Protein AF-A0A817FD95-F1 (afdb_monomer)

Solvent-accessible surface area (backbone atoms only — not comparable to full-atom values): 13881 Å² total; per-residue (Å²): 134,83,88,69,89,64,80,55,69,66,61,54,48,50,51,52,49,51,47,38,38,72,75,68,50,35,64,75,48,71,46,77,42,95,74,73,48,69,49,36,66,83,73,54,88,78,60,61,67,62,38,66,72,33,70,66,53,34,53,51,50,55,51,50,51,53,52,48,52,58,45,72,70,44,89,72,86,77,77,82,84,79,79,82,67,94,77,87,83,89,53,80,68,64,75,68,55,46,74,20,79,71,46,48,28,49,74,50,71,62,85,90,29,50,34,46,38,54,60,52,94,70,94,48,62,90,73,44,19,31,62,90,61,66,69,89,49,56,67,68,57,42,41,50,50,38,35,75,76,67,72,40,80,69,72,39,69,79,62,66,53,66,93,78,44,60,72,61,50,43,76,79,41,71,47,32,90,88,76,66,35,51,50,57,88,51,27,22,76,77,82,63,46,79,48,70,57,71,66,52,53,57,51,55,58,56,50,63,68,71,48,69,68,88,54,75,74,48,72,51,77,136

Radius of gyration: 23.09 Å; Cα contacts (8 Å, |Δi|>4): 226; chains: 1; bounding box: 49×49×64 Å

Sequence (222 aa):
MLDIKEPPMDLLLIIRTLCKLRYDGGYSKKVSLPNGCSRRFGDLMSHKENVLMDPQLYTMFYRYIGIIKNKLGGALEINESEFLNFGSCLSLEFSAIDHSCRPNAVYMFIGRTLVVKALCDIANFDDVRVTYTDITQPRRMRRNFLKDQYFFDCTCEECTEDPLNLEKLKSHSPCCPECQNLVDGNKCMSCNKEVDLPALYHKILKITERGSTYCEVICIPE

InterPro domains:
  IPR046341 SET domain superfamily [G3DSA:2.170.270.10] (76-159)
  IPR046341 SET domain superfamily [SSF82199] (75-160)
  IPR050869 Histone-lysine N-methyltransferase [PTHR12197] (5-181)

Nearest PDB structures (foldseek):
  3qww-assembly1_A  TM=8.375E-01  e=5.673E-06  Mus musculus
  4o6f-assembly1_A  TM=5.797E-01  e=2.396E-06  Homo sapiens
  6p7z-assembly1_A  TM=7.339E-01  e=3.826E-05  Homo sapiens
  6paf-assembly1_A  TM=7.229E-01  e=7.531E-05  Homo sapiens
  6p6k-assembly1_A  TM=6.957E-01  e=5.535E-05  Homo sapiens

Mean predicted aligned error: 10.88 Å

Organism: Lepeophtheirus salmonis (NCBI:txid72036)

pLDDT: mean 79.1, std 17.78, range [30.45, 97.62]

Foldseek 3Di:
DDPCVDDDLVLVQVLVVVCCVPPVVQQPDWDAEPQRDIDGPVPQDDPPVVQCPDPVSVVVVVVSVVVSCVCVVPDHDDDPPPPDDDHDDDDGHVSLAAADLPFQWEWDDDDPWIWIWGLADDDDRNRGHYHPDDSVDDLVVSQVCCCVPVVDGDPHPVNVDDPPPQVVCLVPADADPPPSAHDDPQAGPPPRDGHDVVVSVVVVVVVSVPSPPTDDIPTDDD

Secondary structure (DSSP, 8-state):
----SS--HHHHHHHHHHHHHHHS-TTT-EEE-TTS-EEEGGGSPP-HHHHHH-HHHHHHHHHHHHHHHHHHHS-----GGG--S------TTGGGSEE-SS-SEEEEEETTEEEEEESS--S-GGG-EE-SS-TTS-HHHHHHHHHHHH-----SHHHHS-TT-HHHHHHHS-B-TTT--BEETTEETTT--B--HHHHHHHHHHHHHHT------EEE--

Structure (mmCIF, N/CA/C/O backbone):
data_AF-A0A817FD95-F1
#
_entry.id   AF-A0A817FD95-F1
#
loop_
_atom_site.group_PDB
_atom_site.id
_atom_site.type_symbol
_atom_site.label_atom_id
_atom_site.label_alt_id
_atom_site.label_comp_id
_atom_site.label_asym_id
_atom_site.label_entity_id
_atom_site.label_seq_id
_atom_site.pdbx_PDB_ins_code
_atom_site.Cartn_x
_atom_site.Cartn_y
_atom_site.Cartn_z
_atom_site.occupancy
_atom_site.B_iso_or_equiv
_atom_site.auth_seq_id
_atom_site.auth_comp_id
_atom_site.auth_asym_id
_atom_site.auth_atom_id
_atom_site.pdbx_PDB_model_num
ATOM 1 N N . MET A 1 1 ? -7.368 30.879 15.984 1.00 35.38 1 MET A N 1
ATOM 2 C CA . MET A 1 1 ? -8.657 30.161 15.923 1.00 35.38 1 MET A CA 1
ATOM 3 C C . MET A 1 1 ? -8.851 29.808 14.459 1.00 35.38 1 MET A C 1
ATOM 5 O O . MET A 1 1 ? -8.994 30.725 13.667 1.00 35.38 1 MET A O 1
ATOM 9 N N . LEU A 1 2 ? -8.639 28.551 14.066 1.00 39.09 2 LEU A N 1
ATOM 10 C CA . LEU A 1 2 ? -8.826 28.154 12.667 1.00 39.09 2 LEU A CA 1
ATOM 11 C C . LEU A 1 2 ? -10.323 27.944 12.446 1.00 39.09 2 LEU A C 1
ATOM 13 O O . LEU A 1 2 ? -10.935 27.127 13.131 1.00 39.09 2 LEU A O 1
ATOM 17 N N . ASP A 1 3 ? -10.876 28.731 11.532 1.00 41.41 3 ASP A N 1
ATOM 18 C CA . ASP A 1 3 ? -12.248 28.663 11.040 1.00 41.41 3 ASP A CA 1
ATOM 19 C C . ASP A 1 3 ? -12.381 27.406 10.160 1.00 41.41 3 ASP A C 1
ATOM 21 O O . ASP A 1 3 ? -12.300 27.454 8.934 1.00 41.41 3 ASP A O 1
ATOM 25 N N . ILE A 1 4 ? -12.433 26.232 10.797 1.00 45.88 4 ILE A N 1
ATOM 26 C CA . ILE A 1 4 ? -12.614 24.950 10.109 1.00 45.88 4 ILE A CA 1
ATOM 27 C C . ILE A 1 4 ? -14.118 24.795 9.878 1.00 45.88 4 ILE A C 1
ATOM 29 O O . ILE A 1 4 ? -14.820 24.223 10.710 1.00 45.88 4 ILE A O 1
ATOM 33 N N . LYS A 1 5 ? -14.618 25.365 8.775 1.00 53.69 5 LYS A N 1
ATOM 34 C CA . LYS A 1 5 ? -16.032 25.248 8.379 1.00 53.69 5 LYS A CA 1
ATOM 35 C C . LYS A 1 5 ? -16.466 23.796 8.142 1.00 53.69 5 LYS A C 1
ATOM 37 O O . LYS A 1 5 ? -17.627 23.496 8.378 1.00 53.69 5 LYS A O 1
ATOM 42 N N . GLU A 1 6 ? -15.542 22.901 7.787 1.00 56.09 6 GLU A N 1
ATOM 43 C CA . GLU A 1 6 ? -15.798 21.466 7.614 1.00 56.09 6 GLU A CA 1
ATOM 44 C C . GLU A 1 6 ? -14.614 20.635 8.143 1.00 56.09 6 GLU A C 1
ATOM 46 O O . GLU A 1 6 ? -13.457 20.950 7.841 1.00 56.09 6 GLU A O 1
ATOM 51 N N . PRO A 1 7 ? -14.851 19.599 8.970 1.00 63.38 7 PRO A N 1
ATOM 52 C CA . PRO A 1 7 ? -13.784 18.747 9.482 1.00 63.38 7 PRO A CA 1
ATOM 53 C C . PRO A 1 7 ? -13.073 18.001 8.336 1.00 63.38 7 PRO A C 1
ATOM 55 O O . PRO A 1 7 ? -13.741 17.535 7.416 1.00 63.38 7 PRO A O 1
ATOM 58 N N . PRO A 1 8 ? -11.738 17.813 8.398 1.00 75.56 8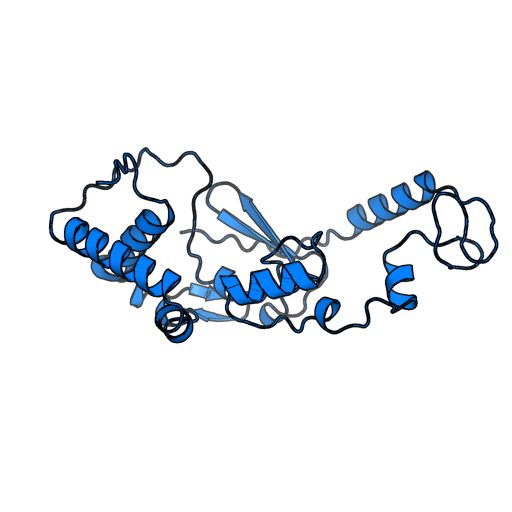 PRO A N 1
ATOM 59 C CA . PRO A 1 8 ? -11.011 17.035 7.396 1.00 75.56 8 PRO A CA 1
ATOM 60 C C . PRO A 1 8 ? -11.612 15.635 7.208 1.00 75.56 8 PRO A C 1
ATOM 62 O O . PRO A 1 8 ? -12.003 14.993 8.187 1.00 75.56 8 PRO A O 1
ATOM 65 N N . MET A 1 9 ? -11.631 15.130 5.973 1.00 75.06 9 MET A N 1
ATOM 66 C CA . MET A 1 9 ? -12.216 13.820 5.644 1.00 75.06 9 MET A CA 1
ATOM 67 C C . MET A 1 9 ? -11.630 12.674 6.480 1.00 75.06 9 MET A C 1
ATOM 69 O O . MET A 1 9 ? -12.372 11.803 6.936 1.00 75.06 9 MET A O 1
ATOM 73 N N . ASP A 1 10 ? -10.329 12.717 6.769 1.00 76.88 10 ASP A N 1
ATOM 74 C CA . ASP A 1 10 ? -9.658 11.716 7.603 1.00 76.88 10 ASP A CA 1
ATOM 75 C C . ASP A 1 10 ? -10.173 11.728 9.044 1.00 76.88 10 ASP A C 1
ATOM 77 O O . ASP A 1 10 ? -10.372 10.676 9.650 1.00 76.88 10 ASP A O 1
ATOM 81 N N . LEU A 1 11 ? -10.471 12.911 9.591 1.00 80.25 11 LEU A N 1
ATOM 82 C CA . LEU A 1 11 ? -11.049 13.038 10.926 1.00 80.25 11 LEU A CA 1
ATOM 83 C C . LEU A 1 11 ? -12.455 12.430 10.973 1.00 80.25 11 LEU A C 1
ATOM 85 O O . LEU A 1 11 ? -12.785 11.715 11.922 1.00 80.25 11 LEU A O 1
ATOM 89 N N . LEU A 1 12 ? -13.271 12.671 9.943 1.00 79.75 12 LEU A N 1
ATOM 90 C CA . LEU A 1 12 ? -14.592 12.055 9.824 1.00 79.75 12 LEU A CA 1
ATOM 91 C C . LEU A 1 12 ? -14.501 10.528 9.687 1.00 79.75 12 LEU A C 1
ATOM 93 O O . LEU A 1 12 ? -15.268 9.816 10.340 1.00 79.75 12 LEU A O 1
ATOM 97 N N . LEU A 1 13 ? -13.558 10.012 8.891 1.00 81.81 13 LEU A N 1
ATOM 98 C CA . LEU A 1 13 ? -13.317 8.572 8.763 1.00 81.81 13 LEU A CA 1
ATOM 99 C C . LEU A 1 13 ? -12.891 7.956 10.103 1.00 81.81 13 LEU A C 1
ATOM 101 O O . LEU A 1 13 ? -13.433 6.919 10.492 1.00 81.81 13 LEU A O 1
ATOM 105 N N . ILE A 1 14 ? -11.977 8.600 10.838 1.00 84.50 14 ILE A N 1
ATOM 106 C CA . ILE A 1 14 ? -11.544 8.148 12.168 1.00 84.50 14 ILE A CA 1
ATOM 107 C C . ILE A 1 14 ? -12.742 8.089 13.120 1.00 84.50 14 ILE A C 1
ATOM 109 O O . ILE A 1 14 ? -12.943 7.074 13.785 1.00 84.50 14 ILE A O 1
ATOM 113 N N . ILE A 1 15 ? -13.566 9.139 13.169 1.00 82.88 15 ILE A N 1
ATOM 114 C CA . ILE A 1 15 ? -14.746 9.187 14.040 1.00 82.88 15 ILE A CA 1
ATOM 115 C C . ILE A 1 15 ? -15.734 8.065 13.691 1.00 82.88 15 ILE A C 1
ATOM 117 O O . ILE A 1 15 ? -16.130 7.315 14.584 1.00 82.88 15 ILE A O 1
ATOM 121 N N . ARG A 1 16 ? -16.091 7.894 12.410 1.00 83.38 16 ARG A N 1
ATOM 122 C CA . ARG A 1 16 ? -16.990 6.810 11.965 1.00 83.38 16 ARG A CA 1
ATOM 123 C C . ARG A 1 16 ? -16.437 5.434 12.310 1.00 83.38 16 ARG A C 1
ATOM 125 O O . ARG A 1 16 ? -17.177 4.587 12.806 1.00 83.38 16 ARG A O 1
ATOM 132 N N . THR A 1 17 ? -15.137 5.236 12.107 1.00 85.12 17 THR A N 1
ATOM 133 C CA . THR A 1 17 ? -14.445 3.991 12.455 1.00 85.12 17 THR A CA 1
ATOM 134 C C . THR A 1 17 ? -14.549 3.725 13.955 1.00 85.12 17 THR A C 1
ATOM 136 O O . THR A 1 17 ? -14.993 2.655 14.355 1.00 85.12 17 THR A O 1
ATOM 139 N N . LEU A 1 18 ? -14.232 4.707 14.804 1.00 85.19 18 LEU A N 1
ATOM 140 C CA . LEU A 1 18 ? -14.340 4.571 16.260 1.00 85.19 18 LEU A CA 1
ATOM 141 C C . LEU A 1 18 ? -15.775 4.275 16.716 1.00 85.19 18 LEU A C 1
ATOM 143 O O . LEU A 1 18 ? -15.962 3.427 17.590 1.00 85.19 18 LEU A O 1
ATOM 147 N N . CYS A 1 19 ? -16.781 4.920 16.118 1.00 83.31 19 CYS A N 1
ATOM 148 C CA . CYS A 1 19 ? -18.186 4.626 16.397 1.00 83.31 19 CYS A CA 1
ATOM 149 C C . CYS A 1 19 ? -18.545 3.184 16.017 1.00 83.31 19 CYS A C 1
ATOM 151 O O . CYS A 1 19 ? -19.077 2.458 16.854 1.00 83.31 19 CYS A O 1
ATOM 153 N N . LYS A 1 20 ? -18.180 2.732 14.809 1.00 84.06 20 LYS A N 1
ATOM 154 C CA . LYS A 1 20 ? -18.424 1.355 14.347 1.00 84.06 20 LYS A CA 1
ATOM 155 C C . LYS A 1 20 ? -17.751 0.320 15.249 1.00 84.06 20 LYS A C 1
ATOM 157 O O . LYS A 1 20 ? -18.328 -0.712 15.584 1.00 84.06 20 LYS A O 1
ATOM 162 N N . LEU A 1 21 ? -16.524 0.600 15.673 1.00 84.62 21 LEU A N 1
ATOM 163 C CA . LEU A 1 21 ? -15.773 -0.278 16.560 1.00 84.62 21 LEU A CA 1
ATOM 164 C C . LEU A 1 21 ? -16.394 -0.355 17.959 1.00 84.62 21 LEU A C 1
ATOM 166 O O . LEU A 1 21 ? -16.489 -1.447 18.518 1.00 84.62 21 LEU A O 1
ATOM 170 N N . ARG A 1 22 ? -16.816 0.784 18.519 1.00 83.69 22 ARG A N 1
ATOM 171 C CA . ARG A 1 22 ? -17.311 0.881 19.899 1.00 83.69 22 ARG A CA 1
ATOM 172 C C . ARG A 1 22 ? -18.769 0.463 20.060 1.00 83.69 22 ARG A C 1
ATOM 174 O O . ARG A 1 22 ? -19.083 -0.189 21.051 1.00 83.69 22 ARG A O 1
ATOM 181 N N . TYR A 1 23 ? -19.641 0.872 19.145 1.00 82.25 23 TYR A N 1
ATOM 182 C CA . TYR A 1 23 ? -21.091 0.731 19.298 1.00 82.25 23 TYR A CA 1
ATOM 183 C C . TYR A 1 23 ? -21.675 -0.406 18.454 1.00 82.25 23 TYR A C 1
ATOM 185 O O . TYR A 1 23 ? -22.629 -1.041 18.892 1.00 82.25 23 TYR A O 1
ATOM 193 N N . ASP A 1 24 ? -21.042 -0.752 17.328 1.00 80.12 24 ASP A N 1
ATOM 194 C CA . ASP A 1 24 ? -21.556 -1.774 16.400 1.00 80.12 24 ASP A CA 1
ATOM 195 C C . ASP A 1 24 ? -20.766 -3.094 16.477 1.00 80.12 24 ASP A C 1
ATOM 197 O O . ASP A 1 24 ? -20.824 -3.926 15.571 1.00 80.12 24 ASP A O 1
ATOM 201 N N . GLY A 1 25 ? -19.966 -3.284 17.532 1.00 81.31 25 GLY A N 1
ATOM 202 C CA . GLY A 1 25 ? -19.168 -4.499 17.725 1.00 81.31 25 GLY A CA 1
ATOM 203 C C . GLY A 1 25 ? -18.068 -4.704 16.678 1.00 81.31 25 GLY A C 1
ATOM 204 O O . GLY A 1 25 ? -17.579 -5.825 16.520 1.00 81.31 25 GLY A O 1
ATOM 205 N N . GLY A 1 26 ? -17.646 -3.646 15.974 1.00 82.06 26 GLY A N 1
ATOM 206 C CA . GLY A 1 26 ? -16.707 -3.733 14.851 1.00 82.06 26 GLY A CA 1
ATOM 207 C C . GLY A 1 26 ? -15.369 -4.409 15.180 1.00 82.06 26 GLY A C 1
ATOM 208 O O . GLY A 1 26 ? -14.796 -5.052 14.307 1.00 82.06 26 GLY A O 1
ATOM 209 N N . TYR A 1 27 ? -14.904 -4.367 16.436 1.00 84.25 27 TYR A N 1
ATOM 210 C CA . TYR A 1 27 ? -13.706 -5.109 16.870 1.00 84.25 27 TYR A CA 1
ATOM 211 C C . TYR A 1 27 ? -13.826 -6.630 16.692 1.00 84.25 27 TYR A C 1
ATOM 213 O O . TYR A 1 27 ? -12.821 -7.310 16.478 1.00 84.25 27 TYR A O 1
ATOM 221 N N . SER A 1 28 ? -15.044 -7.165 16.785 1.00 87.31 28 SER A N 1
ATOM 222 C CA . SER A 1 28 ? -15.319 -8.598 16.637 1.00 87.31 28 SER A CA 1
ATOM 223 C C . SER A 1 28 ? -15.691 -8.984 15.204 1.00 87.31 28 SER A C 1
ATOM 225 O O . SER A 1 28 ? -15.668 -10.174 14.887 1.00 87.31 28 SER A O 1
ATOM 227 N N . LYS A 1 29 ? -16.010 -8.010 14.330 1.00 87.25 29 LYS A N 1
ATOM 228 C CA . LYS A 1 29 ? -16.354 -8.273 12.924 1.00 87.25 29 LYS A CA 1
ATOM 229 C C . LYS A 1 29 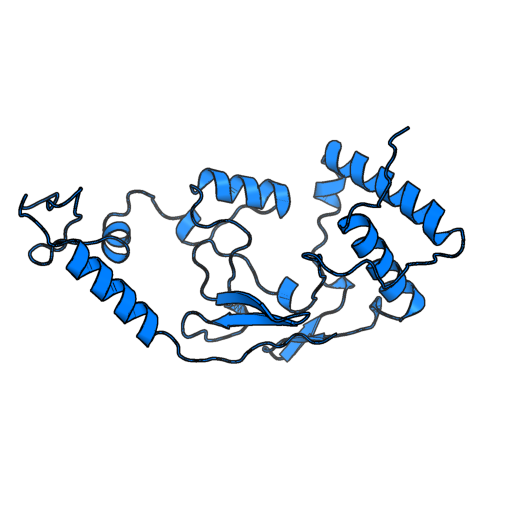? -15.130 -8.846 12.212 1.00 87.25 29 LYS A C 1
ATOM 231 O O . LYS A 1 29 ? -14.039 -8.278 12.252 1.00 87.25 29 LYS A O 1
ATOM 236 N N . LYS A 1 30 ? -15.341 -9.993 11.575 1.00 90.94 30 LYS A N 1
ATOM 237 C CA . LYS A 1 30 ? -14.336 -10.759 10.847 1.00 90.94 30 LYS A CA 1
ATOM 238 C C . LYS A 1 30 ? -14.690 -10.742 9.366 1.00 90.94 30 LYS A C 1
ATOM 240 O O . LYS A 1 30 ? -15.851 -10.961 9.029 1.00 90.94 30 LYS A O 1
ATOM 245 N N . VAL A 1 31 ? -13.702 -10.513 8.515 1.00 87.50 31 VAL A N 1
ATOM 246 C CA . VAL A 1 31 ? -13.816 -10.667 7.061 1.00 87.50 31 VAL A CA 1
ATOM 247 C C . VAL A 1 31 ? -13.040 -11.900 6.622 1.00 87.50 31 VAL A C 1
ATOM 249 O O . VAL A 1 31 ? -12.036 -12.254 7.250 1.00 87.50 31 VAL A O 1
ATOM 252 N N . SER A 1 32 ? -13.509 -12.559 5.568 1.00 89.06 32 SER A N 1
ATOM 253 C CA . SER A 1 32 ? -12.806 -13.672 4.932 1.00 89.06 32 SER A CA 1
ATOM 254 C C . SER A 1 32 ? -12.050 -13.171 3.711 1.00 89.06 32 SER A C 1
ATOM 256 O O . SER A 1 32 ? -12.571 -12.375 2.936 1.00 89.06 32 SER A O 1
ATOM 258 N N . LEU A 1 33 ? -10.824 -13.651 3.547 1.00 87.88 33 LEU A N 1
ATOM 259 C CA . LEU A 1 33 ? -9.980 -13.383 2.393 1.00 87.88 33 LEU A CA 1
ATOM 260 C C . LEU A 1 33 ? -10.099 -14.529 1.371 1.00 87.88 33 LEU A C 1
ATOM 262 O O . LEU A 1 33 ? -10.427 -15.654 1.759 1.00 87.88 33 LEU A O 1
ATOM 266 N N . PRO A 1 34 ? -9.782 -14.295 0.085 1.00 85.50 34 PRO A N 1
ATOM 267 C CA . PRO A 1 34 ? -9.857 -15.331 -0.952 1.00 85.50 34 PRO A CA 1
ATOM 268 C C . PRO A 1 34 ? -8.954 -16.553 -0.720 1.00 85.50 34 PRO A C 1
ATOM 270 O O . PRO A 1 34 ? -9.266 -17.643 -1.182 1.00 85.50 34 PRO A O 1
ATOM 273 N N . ASN A 1 35 ? -7.862 -16.411 0.039 1.00 84.00 35 ASN A N 1
ATOM 274 C CA . ASN A 1 35 ? -7.009 -17.534 0.462 1.00 84.00 35 ASN A CA 1
ATOM 275 C C . ASN A 1 35 ? -7.615 -18.378 1.609 1.00 84.00 35 ASN A C 1
ATOM 277 O O . ASN A 1 35 ? -6.942 -19.254 2.147 1.00 84.00 35 ASN A O 1
ATOM 281 N N . GLY A 1 36 ? -8.850 -18.100 2.038 1.00 88.50 36 GLY A N 1
ATOM 282 C CA . GLY A 1 36 ? -9.504 -18.776 3.163 1.00 88.50 36 GLY A CA 1
ATOM 283 C C . GLY A 1 36 ? -9.059 -18.280 4.544 1.00 88.50 36 GLY A C 1
ATOM 284 O O . GLY A 1 36 ? -9.660 -18.658 5.554 1.00 88.50 36 GLY A O 1
ATOM 285 N N . CYS A 1 37 ? -8.055 -17.399 4.613 1.00 90.38 37 CYS A N 1
ATOM 286 C CA . CYS A 1 37 ? -7.707 -16.693 5.839 1.00 90.38 37 CYS A CA 1
ATOM 287 C C . CYS A 1 37 ? -8.781 -15.662 6.184 1.00 90.38 37 CYS A C 1
ATOM 289 O O . CYS A 1 37 ? -9.732 -15.399 5.451 1.00 90.38 37 CYS A O 1
ATOM 291 N N . SER A 1 38 ? -8.634 -15.056 7.350 1.00 92.50 38 SER A N 1
ATOM 292 C CA . SER A 1 38 ? -9.631 -14.138 7.874 1.00 92.50 38 SER A CA 1
ATOM 293 C C . SER A 1 38 ? -8.979 -13.061 8.707 1.00 92.50 38 SER A C 1
ATOM 295 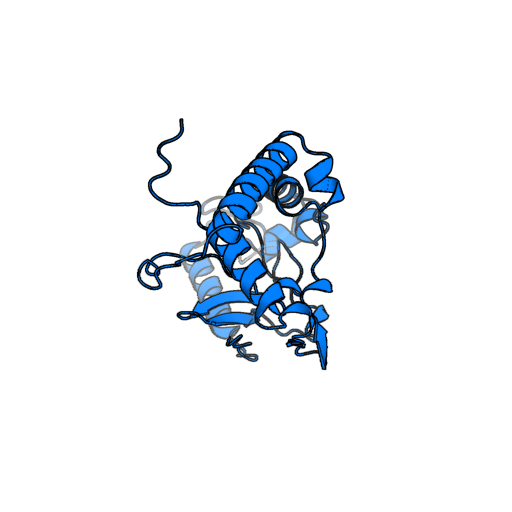O O . SER A 1 38 ? -8.010 -13.357 9.407 1.00 92.50 38 SER A O 1
ATOM 297 N N . ARG A 1 39 ? -9.538 -11.855 8.681 1.00 91.38 39 ARG A N 1
ATOM 298 C CA . ARG A 1 39 ? -8.977 -10.690 9.367 1.00 91.38 39 ARG A CA 1
ATOM 299 C C . ARG A 1 39 ? -10.035 -9.901 10.119 1.00 91.38 39 ARG A C 1
ATOM 301 O O . ARG A 1 39 ? -11.225 -9.969 9.817 1.00 91.38 39 ARG A O 1
ATOM 308 N N . ARG A 1 40 ? -9.584 -9.152 11.113 1.00 93.88 40 ARG A N 1
ATOM 309 C CA . ARG A 1 40 ? -10.348 -8.217 11.941 1.00 93.88 40 ARG A CA 1
ATOM 310 C C . ARG A 1 40 ? -9.629 -6.875 11.970 1.00 93.88 40 ARG A C 1
ATOM 312 O O . ARG A 1 40 ? -8.474 -6.766 11.570 1.00 93.88 40 ARG A O 1
ATOM 319 N N . PHE A 1 41 ? -10.289 -5.860 12.521 1.00 91.25 41 PHE A N 1
ATOM 320 C CA . PHE A 1 41 ? -9.685 -4.536 12.690 1.00 91.25 41 PHE A CA 1
ATOM 321 C C . PHE A 1 41 ? -8.356 -4.574 13.463 1.00 91.25 41 PHE A C 1
ATOM 323 O O . PHE A 1 41 ? -7.422 -3.858 13.122 1.00 91.25 41 PHE A O 1
ATOM 330 N N . GLY A 1 42 ? -8.249 -5.442 14.475 1.00 90.94 42 GLY A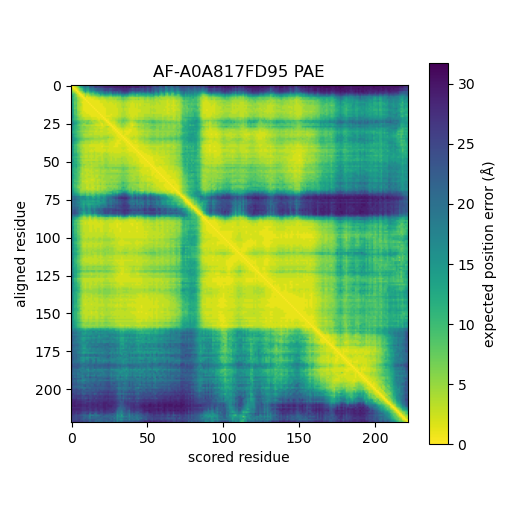 N 1
ATOM 331 C CA . GLY A 1 42 ? -7.020 -5.601 15.261 1.00 90.94 42 GLY A CA 1
ATOM 332 C C . GLY A 1 42 ? -5.831 -6.184 14.488 1.00 90.94 42 GLY A C 1
ATOM 333 O O . GLY A 1 42 ? -4.708 -6.057 14.958 1.00 90.94 42 GLY A O 1
ATOM 334 N N . ASP A 1 43 ? -6.064 -6.781 13.316 1.00 92.75 43 ASP A N 1
ATOM 335 C CA . ASP A 1 43 ? -5.014 -7.360 12.468 1.00 92.75 43 ASP A CA 1
ATOM 336 C C . ASP A 1 43 ? -4.428 -6.327 11.483 1.00 92.75 43 ASP A C 1
ATOM 338 O O . ASP A 1 43 ? -3.602 -6.671 10.633 1.00 92.75 43 ASP A O 1
ATOM 342 N N . LEU A 1 44 ? -4.887 -5.070 11.534 1.00 92.00 44 LEU A N 1
ATOM 343 C CA . LEU A 1 44 ? -4.301 -3.971 10.771 1.00 92.00 44 LEU A CA 1
ATOM 344 C C . LEU A 1 44 ? -2.917 -3.620 11.324 1.00 92.00 44 LEU A C 1
ATOM 346 O O . LEU A 1 44 ? -2.700 -3.575 12.536 1.00 92.00 44 LEU A O 1
ATOM 350 N N . MET A 1 45 ? -1.983 -3.335 10.418 1.00 93.06 45 MET A N 1
ATOM 351 C CA . MET A 1 45 ? -0.631 -2.944 10.795 1.00 93.06 45 MET A CA 1
ATOM 352 C C . MET A 1 45 ? -0.661 -1.604 11.531 1.00 93.06 45 MET A C 1
ATOM 354 O O . MET A 1 45 ? -1.193 -0.610 11.038 1.00 93.06 45 MET A O 1
ATOM 358 N N . SER A 1 46 ? -0.090 -1.583 12.732 1.00 91.31 46 SER A N 1
ATOM 359 C CA . SER A 1 46 ? 0.018 -0.370 13.530 1.00 91.31 46 SER A CA 1
ATOM 360 C C . SER A 1 46 ? 1.361 0.302 13.282 1.00 91.31 46 SER A C 1
ATOM 362 O O . SER A 1 46 ? 2.405 -0.287 13.542 1.00 91.31 46 SER A O 1
ATOM 364 N N . HIS A 1 47 ? 1.328 1.570 12.883 1.00 91.75 47 HIS A N 1
ATOM 365 C CA . HIS A 1 47 ? 2.510 2.436 12.809 1.00 91.75 47 HIS A CA 1
ATOM 366 C C . HIS A 1 47 ? 2.632 3.345 14.038 1.00 91.75 47 HIS A C 1
ATOM 368 O O . HIS A 1 47 ? 3.154 4.456 13.962 1.00 91.75 47 HIS A O 1
ATOM 374 N N . LYS A 1 48 ? 2.115 2.892 15.192 1.00 89.62 48 LYS A N 1
ATOM 375 C CA . LYS A 1 48 ? 2.097 3.669 16.441 1.00 89.62 48 LYS A CA 1
ATOM 376 C C . LYS A 1 48 ? 3.476 4.226 16.786 1.00 89.62 48 LYS A C 1
ATOM 378 O O . LYS A 1 48 ? 3.580 5.396 17.125 1.00 89.62 48 LYS A O 1
ATOM 383 N N . GLU A 1 49 ? 4.517 3.404 16.718 1.00 92.50 49 GLU A N 1
ATOM 384 C CA . GLU A 1 49 ? 5.874 3.832 17.067 1.00 92.50 49 GLU A CA 1
ATOM 385 C C . GLU A 1 49 ? 6.389 4.899 16.101 1.00 92.50 49 GLU A C 1
ATOM 387 O O . GLU A 1 49 ? 6.870 5.934 16.553 1.00 92.50 49 GLU A O 1
ATOM 392 N N . ASN A 1 50 ? 6.195 4.717 14.791 1.00 91.81 50 ASN A N 1
ATOM 393 C CA . ASN A 1 50 ? 6.574 5.712 13.787 1.00 91.81 50 ASN A CA 1
ATOM 394 C C . ASN A 1 50 ? 5.871 7.059 14.020 1.00 91.81 50 ASN A C 1
ATOM 396 O O . ASN A 1 50 ? 6.525 8.098 14.032 1.00 91.81 50 ASN A O 1
ATOM 400 N N . VAL A 1 51 ? 4.558 7.038 14.273 1.00 86.81 51 VAL A N 1
ATOM 401 C CA . VAL A 1 51 ? 3.758 8.246 14.542 1.00 86.81 51 VAL A CA 1
ATOM 402 C C . VAL A 1 51 ? 4.193 8.940 15.832 1.00 86.81 51 VAL A C 1
ATOM 404 O O . VAL A 1 51 ? 4.213 10.165 15.888 1.00 86.81 51 VAL A O 1
ATOM 407 N N . LEU A 1 52 ? 4.531 8.179 16.878 1.00 88.38 52 LEU A N 1
ATOM 408 C CA . LEU A 1 52 ? 4.980 8.748 18.151 1.00 88.38 52 LEU A CA 1
ATOM 409 C C . LEU A 1 52 ? 6.388 9.351 18.069 1.00 88.38 52 LEU A C 1
ATOM 411 O O . LEU A 1 52 ? 6.681 10.287 18.809 1.00 88.38 52 LEU A O 1
ATOM 415 N N . MET A 1 53 ? 7.243 8.817 17.195 1.00 90.31 53 MET A N 1
ATOM 416 C CA . MET A 1 53 ? 8.613 9.295 16.997 1.00 90.31 53 MET A CA 1
ATOM 417 C C . MET A 1 53 ? 8.702 10.495 16.041 1.00 90.31 53 MET A C 1
ATOM 419 O O . MET A 1 53 ? 9.687 11.228 16.094 1.00 90.31 53 MET A O 1
ATOM 423 N N . ASP A 1 54 ? 7.695 10.723 15.194 1.00 91.62 54 ASP A N 1
ATOM 424 C CA . ASP A 1 54 ? 7.612 11.894 14.316 1.00 91.62 54 ASP A CA 1
ATOM 425 C C . ASP A 1 54 ? 6.892 13.067 15.023 1.00 91.62 54 ASP A C 1
ATOM 427 O O . ASP A 1 54 ? 5.690 12.986 15.294 1.00 91.62 54 ASP A O 1
ATOM 431 N N . PRO A 1 55 ? 7.570 14.201 15.301 1.00 91.06 55 PRO A N 1
ATOM 432 C CA . PRO A 1 55 ? 6.964 15.320 16.027 1.00 91.06 55 PRO A CA 1
ATOM 433 C C . PRO A 1 55 ? 5.764 15.966 15.320 1.00 91.06 55 PRO A C 1
ATOM 435 O O . PRO A 1 55 ? 4.854 16.482 15.985 1.00 91.06 55 PRO A O 1
ATOM 438 N N . GLN A 1 56 ? 5.751 15.974 13.984 1.00 88.56 56 GLN A N 1
ATOM 439 C CA . GLN A 1 56 ? 4.677 16.580 13.198 1.00 88.56 56 GLN A CA 1
ATOM 440 C C . GLN A 1 56 ? 3.438 15.685 13.235 1.00 88.56 56 GLN A C 1
ATOM 442 O O . GLN A 1 56 ? 2.350 16.164 13.580 1.00 88.56 56 GLN A O 1
ATOM 447 N N . LEU A 1 57 ? 3.612 14.385 12.979 1.00 86.81 57 LEU A N 1
ATOM 448 C CA . LEU A 1 57 ? 2.524 13.407 13.046 1.00 86.81 57 LEU A CA 1
ATOM 449 C C . LEU A 1 57 ? 1.973 13.284 14.467 1.00 86.81 57 LEU A C 1
ATOM 451 O O . LEU A 1 57 ? 0.754 13.305 14.651 1.00 86.81 57 LEU A O 1
ATOM 455 N N . TYR A 1 58 ? 2.845 13.258 15.477 1.00 86.19 58 TYR A N 1
ATOM 456 C CA . TYR A 1 58 ? 2.454 13.294 16.884 1.00 86.19 58 TYR A CA 1
ATOM 457 C C . TYR A 1 58 ? 1.560 14.509 17.171 1.00 86.19 58 TYR A C 1
ATOM 459 O O . TYR A 1 58 ? 0.451 14.375 17.690 1.00 86.19 58 TYR A O 1
ATOM 467 N N . THR A 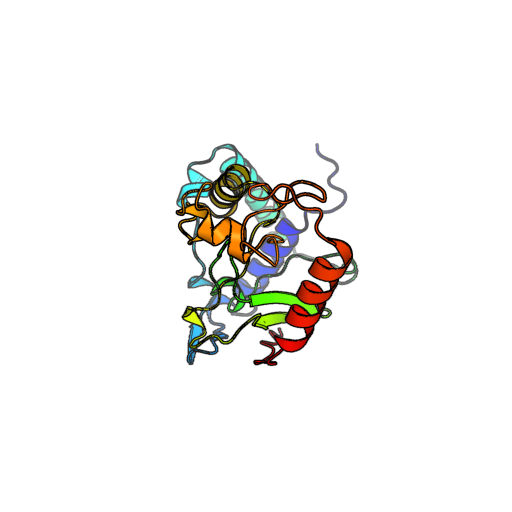1 59 ? 1.987 15.708 16.768 1.00 87.62 59 THR A N 1
ATOM 468 C CA . THR A 1 59 ? 1.210 16.937 16.987 1.00 87.62 59 THR A CA 1
ATOM 469 C C . THR A 1 59 ? -0.162 16.875 16.310 1.00 87.62 59 THR A C 1
ATOM 471 O O . THR A 1 59 ? -1.169 17.258 16.917 1.00 87.62 59 THR A O 1
ATOM 474 N N . MET A 1 60 ? -0.234 16.374 15.074 1.00 83.81 60 MET A N 1
ATOM 475 C CA . MET A 1 60 ? -1.501 16.192 14.360 1.00 83.81 60 MET A CA 1
ATOM 476 C C . MET A 1 60 ? -2.415 15.181 15.059 1.00 83.81 60 MET A C 1
ATOM 478 O O . MET A 1 60 ? -3.594 15.472 15.281 1.00 83.81 60 MET A O 1
ATOM 482 N N . PHE A 1 61 ? -1.872 14.038 15.475 1.00 83.06 61 PHE A N 1
ATOM 483 C CA . PHE A 1 61 ? -2.621 12.991 16.163 1.00 83.06 61 PHE A CA 1
ATOM 484 C C . PHE A 1 61 ? -3.283 13.515 17.444 1.00 83.06 61 PHE A C 1
ATOM 486 O O . PHE A 1 61 ? -4.487 13.341 17.642 1.00 83.06 61 PHE A O 1
ATOM 493 N N . TYR A 1 62 ? -2.545 14.236 18.292 1.00 81.25 62 TYR A N 1
ATOM 494 C CA . TYR A 1 62 ? -3.103 14.780 19.537 1.00 81.25 62 TYR A CA 1
ATOM 495 C C . TYR A 1 62 ? -4.152 15.871 19.300 1.00 81.25 62 TYR A C 1
ATOM 497 O O . TYR A 1 62 ? -5.119 15.961 20.064 1.00 81.25 62 TYR A O 1
ATOM 505 N N . ARG A 1 63 ? -4.021 16.657 18.224 1.00 84.50 63 ARG A N 1
ATOM 506 C CA . ARG A 1 63 ? -5.074 17.595 17.804 1.00 84.50 63 ARG A CA 1
ATOM 507 C C . ARG A 1 63 ? -6.359 16.854 17.444 1.00 84.50 63 ARG A C 1
ATOM 509 O O . ARG A 1 63 ? -7.423 17.228 17.937 1.00 84.50 63 ARG A O 1
ATOM 516 N N . TYR A 1 64 ? -6.266 15.786 16.652 1.00 84.19 64 TYR A N 1
ATOM 517 C CA . TYR A 1 64 ? -7.428 14.965 16.300 1.00 84.19 64 TYR A CA 1
ATOM 518 C C . TYR A 1 64 ? -8.058 14.318 17.528 1.00 84.19 64 TYR A C 1
ATOM 520 O O . TYR A 1 64 ? -9.268 14.423 17.701 1.00 84.19 64 TYR A O 1
ATOM 528 N N . ILE A 1 65 ? -7.265 13.748 18.438 1.00 80.69 65 ILE A N 1
ATOM 529 C CA . ILE A 1 65 ? -7.776 13.183 19.696 1.00 80.69 65 ILE A CA 1
ATOM 530 C C . ILE A 1 65 ? -8.531 14.230 20.523 1.00 80.69 65 ILE A C 1
ATOM 532 O O . ILE A 1 65 ? -9.580 13.913 21.083 1.00 80.69 65 ILE A O 1
ATOM 536 N N . GLY A 1 66 ? -8.039 15.470 20.594 1.00 79.50 66 GLY A N 1
ATOM 537 C CA . GLY A 1 66 ? -8.739 16.564 21.271 1.00 79.50 66 GLY A CA 1
ATOM 538 C C . GLY A 1 66 ? -10.120 16.837 20.668 1.00 79.50 66 GLY A C 1
ATOM 539 O O . GLY A 1 66 ? -11.110 16.901 21.399 1.00 79.50 66 GLY A O 1
ATOM 540 N N . ILE A 1 67 ? -10.199 16.920 19.335 1.00 80.00 67 ILE A N 1
ATOM 541 C CA . ILE A 1 67 ? -11.463 17.137 18.617 1.00 80.00 67 ILE A CA 1
ATOM 542 C C . ILE A 1 67 ? -12.405 15.943 18.804 1.00 80.00 67 ILE A C 1
ATOM 544 O O . ILE A 1 67 ? -13.568 16.133 19.147 1.00 80.00 67 ILE A O 1
ATOM 548 N N . ILE A 1 68 ? -11.904 14.716 18.645 1.00 78.62 68 ILE A N 1
ATOM 549 C CA . ILE A 1 68 ? -12.676 13.477 18.807 1.00 78.62 68 ILE A CA 1
ATOM 550 C C . ILE A 1 68 ? -13.248 13.381 20.221 1.00 78.62 68 ILE A C 1
ATOM 552 O O . ILE A 1 68 ? -14.426 13.085 20.376 1.00 78.62 68 ILE A O 1
ATOM 556 N N . LYS A 1 69 ? -12.453 13.659 21.261 1.00 76.75 69 LYS A N 1
ATOM 557 C CA . LYS A 1 69 ? -12.925 13.642 22.656 1.00 76.75 69 LYS A CA 1
ATOM 558 C C . LYS A 1 69 ? -14.030 14.664 22.902 1.00 76.75 69 LYS A C 1
ATOM 560 O O . LYS A 1 69 ? -14.990 14.352 23.596 1.00 76.75 69 LYS A O 1
ATOM 565 N N . ASN A 1 70 ? -13.908 15.861 22.329 1.00 75.56 70 ASN A N 1
ATOM 566 C CA . ASN A 1 70 ? -14.946 16.884 22.424 1.00 75.56 70 ASN A CA 1
ATOM 567 C C . ASN A 1 70 ? -16.230 16.461 21.686 1.00 75.56 70 ASN A C 1
ATOM 569 O O . ASN A 1 70 ? -17.315 16.554 22.249 1.00 75.56 70 ASN A O 1
ATOM 573 N N . LYS A 1 71 ? -16.093 15.938 20.463 1.00 70.00 71 LYS A N 1
ATOM 574 C CA . LYS A 1 71 ? -17.203 15.554 19.581 1.00 70.00 71 LYS A CA 1
ATOM 575 C C . LYS A 1 71 ? -17.891 14.238 19.952 1.00 70.00 71 LYS A C 1
ATOM 577 O O . LYS A 1 71 ? -19.070 14.100 19.691 1.00 70.00 71 LYS A O 1
ATOM 582 N N . LEU A 1 72 ? -17.188 13.271 20.541 1.00 68.00 72 LEU A N 1
ATOM 583 C CA . LEU A 1 72 ? -17.783 12.027 21.058 1.00 68.00 72 LEU A CA 1
ATOM 584 C C . LEU A 1 72 ? -18.224 12.151 22.526 1.00 68.00 72 LEU A C 1
ATOM 586 O O . LEU A 1 72 ? -18.912 11.268 23.031 1.00 68.00 72 LEU A O 1
ATOM 590 N N . GLY A 1 73 ? -17.809 13.216 23.220 1.00 61.34 73 GLY A N 1
ATOM 591 C CA . GLY A 1 73 ? -18.201 13.523 24.599 1.00 61.34 73 GLY A CA 1
ATOM 592 C C . GLY A 1 73 ? -19.520 14.297 24.727 1.00 61.34 73 GLY A C 1
ATOM 593 O O . GLY A 1 73 ? -20.098 14.318 25.809 1.00 61.34 73 GLY A O 1
ATOM 594 N N . GLY A 1 74 ? -20.014 14.895 23.640 1.00 54.09 74 GLY A N 1
ATOM 595 C CA . GLY A 1 74 ? -21.371 15.431 23.504 1.00 54.09 74 GLY A CA 1
ATOM 596 C C . GLY A 1 74 ? -21.981 14.863 22.227 1.00 54.09 74 GLY A C 1
ATOM 597 O O . GLY A 1 74 ? -21.288 14.825 21.222 1.00 54.09 74 GLY A O 1
ATOM 598 N N . ALA A 1 75 ? -23.211 14.348 22.289 1.00 51.75 75 ALA A N 1
ATOM 599 C CA . ALA A 1 75 ? -23.884 13.585 21.231 1.00 51.75 75 ALA A CA 1
ATOM 600 C C . ALA A 1 75 ? -23.508 14.010 19.794 1.00 51.75 75 ALA A C 1
ATOM 602 O O . ALA A 1 75 ? -23.657 15.168 19.406 1.00 51.75 75 ALA A O 1
ATOM 603 N N . LEU A 1 76 ? -22.990 13.059 19.016 1.00 51.28 76 LEU A N 1
ATOM 604 C CA . LEU A 1 76 ? -22.480 13.305 17.675 1.00 51.28 76 LEU A CA 1
ATOM 605 C C . LEU A 1 76 ? -23.617 13.192 16.647 1.00 51.28 76 LEU A C 1
ATOM 607 O O . LEU A 1 76 ? -24.026 12.086 16.305 1.00 51.28 76 LEU A O 1
ATOM 611 N N . GLU A 1 77 ? -24.096 14.318 16.125 1.00 50.59 77 GLU A N 1
ATOM 612 C CA . GLU A 1 77 ? -24.944 14.343 14.929 1.00 50.59 77 GLU A CA 1
ATOM 613 C C . GLU A 1 77 ? -24.040 14.399 13.687 1.00 50.59 77 GLU A C 1
ATOM 615 O O . GLU A 1 77 ? -23.455 15.436 13.372 1.00 50.59 77 GLU A O 1
ATOM 620 N N . ILE A 1 78 ? -23.856 13.264 13.005 1.00 51.91 78 ILE A N 1
ATOM 621 C CA . ILE A 1 78 ? -23.229 13.235 11.677 1.00 51.91 78 ILE A CA 1
ATOM 622 C C . ILE A 1 78 ? -24.357 13.322 10.653 1.00 51.91 78 ILE A C 1
ATOM 624 O O . ILE A 1 78 ? -25.163 12.401 10.555 1.00 51.91 78 ILE A O 1
ATOM 628 N N . ASN A 1 79 ? -24.393 14.400 9.872 1.00 42.78 79 ASN A N 1
ATOM 629 C CA . ASN A 1 79 ? -25.326 14.519 8.757 1.00 42.78 79 ASN A CA 1
ATOM 630 C C . ASN A 1 79 ? -24.863 13.613 7.598 1.00 42.78 79 ASN A C 1
ATOM 632 O O . ASN A 1 79 ? -23.712 13.684 7.162 1.00 42.78 79 ASN A O 1
ATOM 636 N N . GLU A 1 80 ? -25.742 12.736 7.111 1.00 48.47 80 GLU A N 1
ATOM 637 C CA . GLU A 1 80 ? -25.440 11.756 6.051 1.00 48.47 80 GLU A CA 1
ATOM 638 C C . GLU A 1 80 ? -25.320 12.382 4.648 1.00 48.47 80 GLU A C 1
ATOM 640 O O . GLU A 1 80 ? -24.868 11.725 3.715 1.00 48.47 80 GLU A O 1
ATOM 645 N N . SER A 1 81 ? -25.700 13.651 4.468 1.00 44.53 81 SER A N 1
ATOM 646 C CA . SER A 1 81 ? -25.903 14.260 3.146 1.00 44.53 81 SER A CA 1
ATOM 647 C C . SER A 1 81 ? -24.675 14.923 2.502 1.00 44.53 81 SER A C 1
ATOM 649 O O . SER A 1 81 ? -24.802 15.455 1.404 1.00 44.53 81 SER A O 1
ATOM 651 N N . GLU A 1 82 ? -23.492 14.906 3.124 1.00 45.16 82 GLU A N 1
ATOM 652 C CA . GLU A 1 82 ? -22.272 15.533 2.561 1.00 45.16 82 GLU A CA 1
ATOM 653 C C . GLU A 1 82 ? -21.445 14.604 1.638 1.00 45.16 82 GLU A C 1
ATOM 655 O O . GLU A 1 82 ? -20.356 14.959 1.189 1.00 45.16 82 GLU A O 1
ATOM 660 N N . PHE A 1 83 ? -21.945 13.410 1.295 1.00 45.72 83 PHE A N 1
ATOM 661 C CA . PHE A 1 83 ? -21.184 12.394 0.551 1.00 45.72 83 PHE A CA 1
ATOM 662 C C . PHE A 1 83 ? -21.427 12.432 -0.951 1.00 45.72 83 PHE A C 1
ATOM 664 O O . PHE A 1 83 ? -22.039 11.529 -1.520 1.00 45.72 83 PHE A O 1
ATOM 671 N N . LEU A 1 84 ? -20.882 13.444 -1.619 1.00 40.81 84 LEU A N 1
ATOM 672 C CA . LEU A 1 84 ? -20.705 13.362 -3.064 1.00 40.81 84 LEU A CA 1
ATOM 673 C C . LEU A 1 84 ? -19.409 14.031 -3.518 1.00 40.81 84 LEU A C 1
ATOM 675 O O . LEU A 1 84 ? -19.461 14.975 -4.287 1.00 40.81 84 LEU A O 1
ATOM 679 N N . ASN A 1 85 ? -18.258 13.553 -3.032 1.00 45.59 85 ASN A N 1
ATOM 680 C CA . ASN A 1 85 ? -16.947 13.681 -3.686 1.00 45.59 85 ASN A CA 1
ATOM 681 C C . ASN A 1 85 ? -15.953 12.703 -3.025 1.00 45.59 85 ASN A C 1
ATOM 683 O O . ASN A 1 85 ? -15.952 12.581 -1.806 1.00 45.59 85 ASN A O 1
ATOM 687 N N . PHE A 1 86 ? -15.164 11.982 -3.836 1.00 55.91 86 PHE A N 1
ATOM 688 C CA . PHE A 1 86 ? -14.005 11.128 -3.492 1.00 55.91 86 PHE A CA 1
ATOM 689 C C . PHE A 1 86 ? -13.760 10.891 -1.983 1.00 55.91 86 PHE A C 1
ATOM 691 O O . PHE A 1 86 ? -12.996 11.609 -1.344 1.00 55.91 86 PHE A O 1
ATOM 698 N N . GLY A 1 87 ? -14.433 9.895 -1.397 1.00 62.72 87 GLY A N 1
ATOM 699 C CA . GLY A 1 87 ? -14.313 9.579 0.030 1.00 62.72 87 GLY A CA 1
ATOM 700 C C . GLY A 1 87 ? -13.142 8.644 0.348 1.00 62.72 87 GLY A C 1
ATOM 701 O O . GLY A 1 87 ? -12.787 7.785 -0.455 1.00 62.72 87 GLY A O 1
ATOM 702 N N . SER A 1 88 ? -12.578 8.771 1.549 1.00 69.94 88 SER A N 1
ATOM 703 C CA . SER A 1 88 ? -11.650 7.785 2.116 1.00 69.94 88 SER A CA 1
ATOM 704 C C . SER A 1 88 ? -12.428 6.567 2.631 1.00 69.94 88 SER A C 1
ATOM 706 O O . SER A 1 88 ? -13.478 6.722 3.261 1.00 69.94 88 SER A O 1
ATOM 708 N N . CYS A 1 89 ? -11.913 5.357 2.414 1.00 78.44 89 CYS A N 1
ATOM 709 C CA . CYS A 1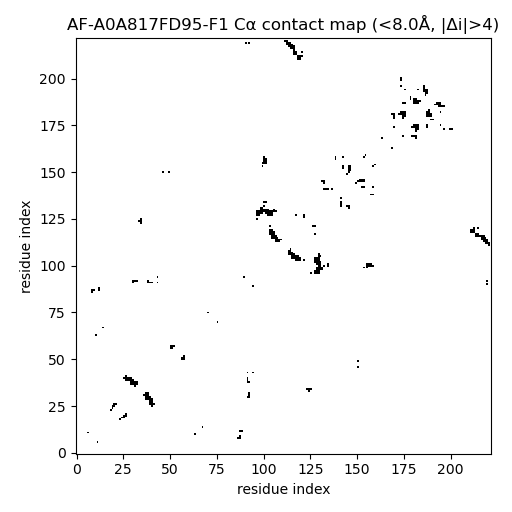 89 ? -12.505 4.123 2.934 1.00 78.44 89 CYS A CA 1
ATOM 710 C C . CYS A 1 89 ? -11.493 3.307 3.743 1.00 78.44 89 CYS A C 1
ATOM 712 O O . CYS A 1 89 ? -10.291 3.359 3.490 1.00 78.44 89 CYS A O 1
ATOM 714 N N . LEU A 1 90 ? -11.999 2.493 4.667 1.00 83.25 90 LEU A N 1
ATOM 715 C CA . LEU A 1 90 ? -11.231 1.460 5.352 1.00 83.25 90 LEU A CA 1
ATOM 716 C C . LEU A 1 90 ? -11.768 0.089 4.929 1.00 83.25 90 LEU A C 1
ATOM 718 O O . LEU A 1 90 ? -12.930 -0.210 5.193 1.00 83.25 90 LEU A O 1
ATOM 722 N N . SER A 1 91 ? -10.927 -0.742 4.311 1.00 88.06 91 SER A N 1
ATOM 723 C CA . SER A 1 91 ? -11.260 -2.127 3.953 1.00 88.06 91 SER A CA 1
ATOM 724 C C . SER A 1 91 ? -10.223 -3.083 4.531 1.00 88.06 91 SER A C 1
ATOM 726 O O . SER A 1 91 ? -9.028 -2.945 4.281 1.00 88.06 91 SER A O 1
ATOM 728 N N . LEU A 1 92 ? -10.690 -4.074 5.292 1.00 88.81 92 LEU A N 1
ATOM 729 C CA . LEU A 1 92 ? -9.826 -5.068 5.931 1.00 88.81 92 LEU A CA 1
ATOM 730 C C . LEU A 1 92 ? -9.222 -6.048 4.912 1.00 88.81 92 LEU A C 1
ATOM 732 O O . LEU A 1 92 ? -8.101 -6.529 5.101 1.00 88.81 92 LEU A O 1
ATOM 736 N N . GLU A 1 93 ? -9.955 -6.328 3.838 1.00 88.06 93 GLU A N 1
ATOM 737 C CA . GLU A 1 93 ? -9.537 -7.179 2.730 1.00 88.06 93 GLU A CA 1
ATOM 738 C C . GLU A 1 93 ? -8.485 -6.479 1.870 1.00 88.06 93 GLU A C 1
ATOM 740 O O . GLU A 1 93 ? -7.424 -7.048 1.623 1.00 88.06 93 GLU A O 1
ATOM 745 N N . PHE A 1 94 ? -8.728 -5.226 1.468 1.00 90.19 94 PHE A N 1
ATOM 746 C CA . PHE A 1 94 ? -7.780 -4.478 0.641 1.00 90.19 94 PHE A CA 1
ATOM 747 C C . PHE A 1 94 ? -6.480 -4.175 1.390 1.00 90.19 94 PHE A C 1
ATOM 749 O O . PHE A 1 94 ? -5.399 -4.336 0.831 1.00 90.19 94 PHE A O 1
ATOM 756 N N . SER A 1 95 ? -6.555 -3.841 2.684 1.00 90.88 95 SER A N 1
ATOM 757 C CA . SER A 1 95 ? -5.373 -3.651 3.538 1.00 90.88 95 SER A CA 1
ATOM 758 C C . SER A 1 95 ? -4.564 -4.938 3.781 1.00 90.88 95 SER A C 1
ATOM 760 O O . SER A 1 95 ? -3.687 -4.943 4.646 1.00 90.88 95 SER A O 1
ATOM 762 N N . ALA A 1 96 ? -4.900 -6.068 3.147 1.00 92.56 96 ALA A N 1
ATOM 763 C CA . ALA A 1 96 ? -4.095 -7.296 3.161 1.00 92.56 96 ALA A CA 1
ATOM 764 C C . ALA A 1 96 ? -3.141 -7.394 1.963 1.00 92.56 96 ALA A C 1
ATOM 766 O O . ALA A 1 96 ? -2.269 -8.255 1.962 1.00 92.56 96 ALA A O 1
ATOM 767 N N . ILE A 1 97 ? -3.335 -6.563 0.938 1.00 94.62 97 ILE A N 1
ATOM 768 C CA . ILE A 1 97 ? -2.619 -6.660 -0.331 1.00 94.62 97 ILE A CA 1
ATOM 769 C C . ILE A 1 97 ? -1.404 -5.751 -0.286 1.00 94.62 97 ILE A C 1
ATOM 771 O O . ILE A 1 97 ? -1.566 -4.546 -0.165 1.00 94.62 97 ILE A O 1
ATOM 775 N N . ASP A 1 98 ? -0.210 -6.310 -0.451 1.00 96.19 98 ASP A N 1
ATOM 776 C CA . ASP A 1 98 ? 1.033 -5.547 -0.394 1.00 96.19 98 ASP A CA 1
ATOM 777 C C . ASP A 1 98 ? 1.323 -4.721 -1.656 1.00 96.19 98 ASP A C 1
ATOM 779 O O . ASP A 1 98 ? 0.811 -4.946 -2.759 1.00 96.19 98 ASP A O 1
ATOM 783 N N . HIS A 1 99 ? 2.237 -3.769 -1.489 1.00 97.19 99 HIS A N 1
ATOM 784 C CA . HIS A 1 99 ? 2.723 -2.922 -2.563 1.00 97.19 99 HIS A CA 1
ATOM 785 C C . HIS A 1 99 ? 3.730 -3.622 -3.493 1.00 97.19 99 HIS A C 1
ATOM 787 O O . HIS A 1 99 ? 4.643 -4.315 -3.044 1.00 97.19 99 HIS A O 1
ATOM 793 N N . SER A 1 100 ? 3.668 -3.312 -4.791 1.00 97.12 100 SER A N 1
ATOM 794 C CA . SER A 1 100 ? 4.803 -3.404 -5.719 1.00 97.12 100 SER A CA 1
ATOM 795 C C . SER A 1 100 ? 4.803 -2.223 -6.693 1.00 97.12 100 SER A C 1
ATOM 797 O O . SER A 1 100 ? 3.750 -1.814 -7.182 1.00 97.12 100 SER A O 1
ATOM 799 N N . CYS A 1 101 ? 5.987 -1.697 -7.034 1.00 94.81 101 CYS A N 1
ATOM 800 C CA . CYS A 1 101 ? 6.132 -0.724 -8.127 1.00 94.81 101 CYS A CA 1
ATOM 801 C C . CYS A 1 101 ? 5.934 -1.366 -9.516 1.00 94.81 101 CYS A C 1
ATOM 803 O O . CYS A 1 101 ? 5.728 -0.643 -10.487 1.00 94.81 101 CYS A O 1
ATOM 805 N N . ARG A 1 102 ? 5.968 -2.704 -9.601 1.00 91.94 102 ARG A N 1
ATOM 806 C CA . ARG A 1 102 ? 5.511 -3.518 -10.739 1.00 91.94 102 ARG A CA 1
ATOM 807 C C . ARG A 1 102 ? 4.337 -4.369 -10.257 1.00 91.94 102 ARG A C 1
ATOM 809 O O . ARG A 1 102 ? 4.549 -5.509 -9.836 1.00 91.94 102 ARG A O 1
ATOM 816 N N . PRO A 1 103 ? 3.132 -3.790 -10.177 1.00 94.62 103 PRO A N 1
ATOM 817 C CA . PRO A 1 103 ? 1.976 -4.511 -9.676 1.00 94.62 103 PRO A CA 1
ATOM 818 C C . PRO A 1 103 ? 1.525 -5.580 -10.677 1.00 94.62 103 PRO A C 1
ATOM 820 O O . PRO A 1 103 ? 1.676 -5.412 -11.887 1.00 94.62 103 PRO A O 1
ATOM 823 N N . ASN A 1 104 ? 0.936 -6.659 -10.169 1.00 93.69 104 ASN A N 1
ATOM 824 C CA . ASN A 1 104 ? 0.249 -7.678 -10.972 1.00 93.69 104 ASN A CA 1
ATOM 825 C C . ASN A 1 104 ? -1.282 -7.544 -10.885 1.00 93.69 104 ASN A C 1
ATOM 827 O O . ASN A 1 104 ? -2.003 -8.293 -11.539 1.00 93.69 104 ASN A O 1
ATOM 831 N N . ALA A 1 105 ? -1.782 -6.569 -10.122 1.00 92.25 105 ALA A N 1
ATOM 832 C CA . ALA A 1 105 ? -3.187 -6.213 -10.036 1.00 92.25 105 ALA A CA 1
ATOM 833 C C . ALA A 1 105 ? -3.373 -4.689 -9.974 1.00 92.25 105 ALA A C 1
ATOM 835 O O . ALA A 1 105 ? -2.524 -3.946 -9.482 1.00 92.25 105 ALA A O 1
ATOM 836 N N . VAL A 1 106 ? -4.521 -4.219 -10.451 1.00 91.50 106 VAL A N 1
ATOM 837 C CA . VAL A 1 106 ? -4.979 -2.832 -10.324 1.00 91.50 106 VAL A CA 1
ATOM 838 C C . VAL A 1 106 ? -6.238 -2.801 -9.471 1.00 91.50 106 VAL A C 1
ATOM 840 O O . VAL A 1 106 ? -6.990 -3.772 -9.445 1.00 91.50 106 VAL A O 1
ATOM 843 N N . TYR A 1 107 ? -6.495 -1.690 -8.789 1.00 86.38 107 TYR A N 1
ATOM 844 C CA . TYR A 1 107 ? -7.750 -1.487 -8.079 1.00 86.38 107 TYR A CA 1
ATOM 845 C C . TYR A 1 107 ? -8.471 -0.233 -8.565 1.00 86.38 107 TYR A C 1
ATOM 847 O O . TYR A 1 107 ? -7.855 0.710 -9.060 1.00 86.38 107 TYR A O 1
ATOM 855 N N . MET A 1 108 ? -9.792 -0.243 -8.440 1.00 82.44 108 MET A N 1
ATOM 856 C CA . MET A 1 108 ? -10.666 0.867 -8.804 1.00 82.44 108 MET A CA 1
ATOM 857 C C . MET A 1 108 ? -11.909 0.870 -7.921 1.00 82.44 108 MET A C 1
ATOM 859 O O . MET A 1 108 ? -12.266 -0.150 -7.334 1.00 82.44 108 MET A O 1
ATOM 863 N N . PHE A 1 109 ? -12.592 2.007 -7.869 1.00 76.69 109 PHE A N 1
ATOM 864 C CA . PHE A 1 109 ? -13.892 2.113 -7.219 1.00 76.69 109 PHE A CA 1
ATOM 865 C C . PHE A 1 109 ? -15.007 2.080 -8.259 1.00 76.69 109 PHE A C 1
ATOM 867 O O . PHE A 1 109 ? -15.006 2.865 -9.207 1.00 76.69 109 PHE A O 1
ATOM 874 N N . ILE A 1 110 ? -15.976 1.191 -8.058 1.00 78.38 110 ILE A N 1
ATOM 875 C CA . ILE A 1 110 ? -17.251 1.184 -8.776 1.00 78.38 110 ILE A CA 1
ATOM 876 C C . ILE A 1 110 ? -18.322 1.599 -7.767 1.00 78.38 110 ILE A C 1
ATOM 878 O O . ILE A 1 110 ? -18.783 0.802 -6.950 1.00 78.38 110 ILE A O 1
ATOM 882 N N . GLY A 1 111 ? -18.671 2.887 -7.772 1.00 79.44 111 GLY A N 1
ATOM 883 C CA . GLY A 1 111 ? -19.501 3.473 -6.720 1.00 79.44 111 GLY A CA 1
ATOM 884 C C . GLY A 1 111 ? -18.814 3.363 -5.355 1.00 79.44 111 GLY A C 1
ATOM 885 O O . GLY A 1 111 ? -17.735 3.913 -5.160 1.00 79.44 111 GLY A O 1
ATOM 886 N N . ARG A 1 112 ? -19.437 2.638 -4.419 1.00 73.06 112 ARG A N 1
ATOM 887 C CA . ARG A 1 112 ? -18.890 2.370 -3.073 1.00 73.06 112 ARG A CA 1
ATOM 888 C C . ARG A 1 112 ? -18.090 1.068 -2.979 1.00 73.06 112 ARG A C 1
ATOM 890 O O . ARG A 1 112 ? -17.580 0.747 -1.913 1.00 73.06 112 ARG A O 1
ATOM 897 N N . THR A 1 113 ? -17.981 0.315 -4.068 1.00 75.38 113 THR A N 1
ATOM 898 C CA . THR A 1 113 ? -17.296 -0.978 -4.083 1.00 75.38 113 THR A CA 1
ATOM 899 C C . THR A 1 113 ? -15.860 -0.800 -4.550 1.00 75.38 113 THR A C 1
ATOM 901 O O . THR A 1 113 ? -15.627 -0.337 -5.668 1.00 75.38 113 THR A O 1
ATOM 904 N N . LEU A 1 114 ? -14.899 -1.194 -3.714 1.00 79.62 114 LEU A N 1
ATOM 905 C CA . LEU A 1 114 ? -13.510 -1.360 -4.135 1.00 79.62 114 LEU A CA 1
ATOM 906 C C . LEU A 1 114 ? -13.400 -2.686 -4.887 1.00 79.62 114 LEU A C 1
ATOM 908 O O . LEU A 1 114 ? -13.805 -3.725 -4.371 1.00 79.62 114 LEU A O 1
ATOM 912 N N . VAL A 1 115 ? -12.863 -2.625 -6.101 1.00 82.44 115 VAL A N 1
ATOM 913 C CA . VAL A 1 115 ? -12.607 -3.775 -6.965 1.00 82.44 115 VAL A CA 1
ATOM 914 C C . VAL A 1 115 ? -11.114 -3.900 -7.194 1.00 82.44 115 VAL A C 1
ATOM 916 O O . VAL A 1 115 ? -10.482 -2.939 -7.627 1.00 82.44 115 VAL A O 1
ATOM 919 N N . VAL A 1 116 ? -10.569 -5.095 -6.968 1.00 86.00 116 VAL A N 1
ATOM 920 C CA . VAL A 1 116 ? -9.208 -5.471 -7.375 1.00 86.00 116 VAL A CA 1
ATOM 921 C C . VAL A 1 116 ? -9.305 -6.383 -8.589 1.00 86.00 116 VAL A C 1
ATOM 923 O O . VAL A 1 116 ? -10.062 -7.351 -8.581 1.00 86.00 116 VAL A O 1
ATOM 926 N N . LYS A 1 117 ? -8.552 -6.060 -9.638 1.00 86.62 117 LYS A N 1
ATOM 927 C CA . LYS A 1 117 ? -8.518 -6.792 -10.901 1.00 86.62 117 LYS A CA 1
ATOM 928 C C . LYS A 1 117 ? -7.087 -7.205 -11.225 1.00 86.62 117 LYS A C 1
ATOM 930 O O . LYS A 1 117 ? -6.194 -6.361 -11.272 1.00 86.62 117 LYS A O 1
ATOM 935 N N . ALA A 1 118 ? -6.888 -8.491 -11.494 1.00 86.50 118 ALA A N 1
ATOM 936 C CA . ALA A 1 118 ? -5.604 -9.020 -11.937 1.00 86.50 118 ALA A CA 1
ATOM 937 C C . ALA A 1 118 ? -5.228 -8.497 -13.339 1.00 86.50 118 ALA A C 1
ATOM 939 O O . ALA A 1 118 ? -6.089 -8.297 -14.199 1.00 86.50 118 ALA A O 1
ATOM 940 N N . LEU A 1 119 ? -3.934 -8.260 -13.551 1.00 85.38 119 LEU A N 1
ATOM 941 C CA . LEU A 1 119 ? -3.331 -7.847 -14.827 1.00 85.38 119 LEU A CA 1
ATOM 942 C C . LEU A 1 119 ? -2.635 -9.015 -15.545 1.00 85.38 119 LEU A C 1
ATOM 944 O O . LEU A 1 119 ? -2.261 -8.891 -16.709 1.00 85.38 119 LEU A O 1
ATOM 948 N N . CYS A 1 120 ? -2.438 -10.125 -14.841 1.00 85.31 120 CYS A N 1
ATOM 949 C CA . CYS A 1 120 ? -1.895 -11.381 -15.339 1.00 85.31 120 CYS A CA 1
ATOM 950 C C . CYS A 1 120 ? -2.428 -12.536 -14.482 1.00 85.31 120 CYS A C 1
ATOM 952 O O . CYS A 1 120 ? -3.135 -12.304 -13.500 1.00 85.31 120 CYS A O 1
ATOM 954 N N . ASP A 1 121 ? -2.058 -13.769 -14.816 1.00 86.62 121 ASP A N 1
ATOM 955 C CA . ASP A 1 121 ? -2.369 -14.915 -13.965 1.00 86.62 121 ASP A CA 1
ATOM 956 C C . ASP A 1 121 ? -1.626 -14.790 -12.623 1.00 86.62 121 ASP A C 1
ATOM 958 O O . ASP A 1 121 ? -0.440 -14.448 -12.576 1.00 86.62 121 ASP A O 1
ATOM 962 N N . ILE A 1 122 ? -2.338 -15.044 -11.525 1.00 88.31 122 ILE A N 1
ATOM 963 C CA . ILE A 1 122 ? -1.823 -14.981 -10.154 1.00 88.31 122 ILE A CA 1
ATOM 964 C C . ILE A 1 122 ? -2.199 -16.295 -9.475 1.00 88.31 122 ILE A C 1
ATOM 966 O O . ILE A 1 122 ? -3.366 -16.681 -9.486 1.00 88.31 122 ILE A O 1
ATOM 970 N N . ALA A 1 123 ? -1.214 -16.987 -8.901 1.00 89.75 123 ALA A N 1
ATOM 971 C CA . ALA A 1 123 ? -1.426 -18.310 -8.320 1.00 89.75 123 ALA A CA 1
ATOM 972 C C . ALA A 1 123 ? -2.246 -18.254 -7.022 1.00 89.75 123 ALA A C 1
ATOM 974 O O . ALA A 1 123 ? -3.157 -19.058 -6.842 1.00 89.75 123 ALA A O 1
ATOM 975 N N . ASN A 1 124 ? -1.932 -17.307 -6.132 1.00 90.06 124 ASN A N 1
ATOM 976 C CA . ASN A 1 124 ? -2.573 -17.176 -4.825 1.00 90.06 124 ASN A CA 1
ATOM 977 C C . ASN A 1 124 ? -2.849 -15.711 -4.476 1.00 90.06 124 ASN A C 1
ATOM 979 O O . ASN A 1 124 ? -2.148 -14.806 -4.923 1.00 90.06 124 ASN A O 1
ATOM 983 N N . PHE A 1 125 ? -3.826 -15.474 -3.598 1.00 90.00 125 PHE A N 1
ATOM 984 C CA . PHE A 1 125 ? -4.124 -14.127 -3.097 1.00 90.00 125 PHE A CA 1
ATOM 985 C C . PHE A 1 125 ? -2.912 -13.459 -2.422 1.00 90.00 125 PHE A C 1
ATOM 987 O O . PHE A 1 125 ? -2.713 -12.257 -2.570 1.00 90.00 125 PHE A O 1
ATOM 994 N N . ASP A 1 126 ? -2.063 -14.239 -1.749 1.00 90.75 126 ASP A N 1
ATOM 995 C CA . ASP A 1 126 ? -0.859 -13.738 -1.071 1.00 90.75 126 ASP A CA 1
ATOM 996 C C . ASP A 1 126 ? 0.193 -13.183 -2.047 1.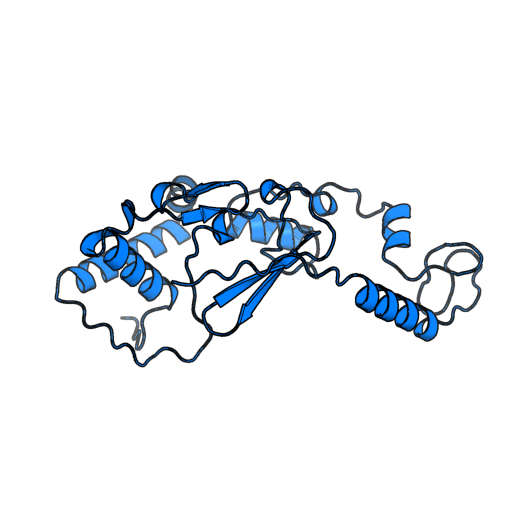00 90.75 126 ASP A C 1
ATOM 998 O O . ASP A 1 126 ? 1.068 -12.412 -1.647 1.00 90.75 126 ASP A O 1
ATOM 1002 N N . ASP A 1 127 ? 0.089 -13.525 -3.334 1.00 93.50 127 ASP A N 1
ATOM 1003 C CA . ASP A 1 127 ? 0.963 -13.040 -4.405 1.00 93.50 127 ASP A CA 1
ATOM 1004 C C . ASP A 1 127 ? 0.417 -11.767 -5.075 1.00 93.50 127 ASP A C 1
ATOM 1006 O O . ASP A 1 127 ? 1.089 -11.166 -5.918 1.00 93.50 127 ASP A O 1
ATOM 1010 N N . VAL A 1 128 ? -0.793 -11.322 -4.717 1.00 94.19 128 VAL A N 1
ATOM 1011 C CA . VAL A 1 128 ? -1.396 -10.109 -5.282 1.00 94.19 128 VAL A CA 1
ATOM 1012 C C . VAL A 1 128 ? -0.604 -8.887 -4.818 1.00 94.19 128 VAL A C 1
ATOM 1014 O O . VAL A 1 128 ? -0.322 -8.710 -3.632 1.00 94.19 128 VAL A O 1
ATOM 1017 N N . ARG A 1 129 ? -0.229 -8.026 -5.764 1.00 96.88 129 ARG A N 1
ATOM 1018 C CA . ARG A 1 129 ? 0.488 -6.773 -5.525 1.00 96.88 129 ARG A CA 1
ATOM 1019 C C . ARG A 1 129 ? -0.160 -5.633 -6.294 1.00 96.88 129 ARG A C 1
ATOM 1021 O O . ARG A 1 129 ? -0.293 -5.699 -7.518 1.00 96.88 129 ARG A O 1
ATOM 1028 N N . VAL A 1 130 ? -0.487 -4.561 -5.579 1.00 95.81 130 VAL A N 1
ATOM 1029 C CA . VAL A 1 130 ? -1.009 -3.305 -6.145 1.00 95.81 130 VAL A CA 1
ATOM 1030 C C . VAL A 1 130 ? 0.011 -2.178 -5.988 1.00 95.81 130 VAL A C 1
ATOM 1032 O O . VAL A 1 130 ? 0.989 -2.297 -5.249 1.00 95.81 130 VAL A O 1
ATOM 1035 N N . THR A 1 131 ? -0.186 -1.054 -6.675 1.00 95.19 131 THR A N 1
ATOM 1036 C CA . THR A 1 131 ? 0.642 0.134 -6.432 1.00 95.19 131 THR A CA 1
ATOM 1037 C C . THR A 1 131 ? -0.008 1.059 -5.404 1.00 95.19 131 THR A C 1
ATOM 1039 O O . THR A 1 131 ? -1.198 1.332 -5.485 1.00 95.19 131 THR A O 1
ATOM 1042 N N . TYR A 1 132 ? 0.774 1.559 -4.446 1.00 94.94 132 TYR A N 1
ATOM 1043 C CA . TYR A 1 132 ? 0.350 2.573 -3.468 1.00 94.94 132 TYR A CA 1
ATOM 1044 C C . TYR A 1 132 ? 0.780 3.983 -3.881 1.00 94.94 132 TYR A C 1
ATOM 1046 O O . TYR A 1 132 ? 0.445 4.967 -3.229 1.00 94.94 132 TYR A O 1
ATOM 1054 N N . THR A 1 133 ? 1.602 4.073 -4.923 1.00 95.06 133 THR A N 1
ATOM 1055 C CA . THR A 1 133 ? 2.249 5.299 -5.375 1.00 95.06 133 THR A CA 1
ATOM 1056 C C . THR A 1 133 ? 2.124 5.416 -6.888 1.00 95.06 133 THR A C 1
ATOM 1058 O O . THR A 1 133 ? 1.777 4.456 -7.583 1.00 95.06 133 THR A O 1
ATOM 1061 N N . ASP A 1 134 ? 2.421 6.595 -7.409 1.00 90.94 134 ASP A N 1
ATOM 1062 C CA . ASP A 1 134 ? 2.471 6.829 -8.841 1.00 90.94 134 ASP A CA 1
ATOM 1063 C C . ASP A 1 134 ? 3.731 6.173 -9.434 1.00 90.94 134 ASP A C 1
ATOM 1065 O O . ASP A 1 134 ? 4.866 6.587 -9.181 1.00 90.94 134 ASP A O 1
ATOM 1069 N N . ILE A 1 135 ? 3.524 5.114 -10.223 1.00 89.62 135 ILE A N 1
ATOM 1070 C CA . ILE A 1 135 ? 4.604 4.345 -10.857 1.00 89.62 135 ILE A CA 1
ATOM 1071 C C . ILE A 1 135 ? 5.361 5.150 -11.918 1.00 89.62 135 ILE A C 1
ATOM 1073 O O . ILE A 1 135 ? 6.490 4.786 -12.253 1.00 89.62 135 ILE A O 1
ATOM 1077 N N . THR A 1 136 ? 4.789 6.255 -12.407 1.00 87.31 136 THR A N 1
ATOM 1078 C CA . THR A 1 136 ? 5.457 7.148 -13.364 1.00 87.31 136 THR A CA 1
ATOM 1079 C C . THR A 1 136 ? 6.542 8.002 -12.702 1.00 87.31 136 THR A C 1
ATOM 1081 O O . THR A 1 136 ? 7.445 8.496 -13.378 1.00 87.31 136 THR A O 1
ATOM 1084 N N . GLN A 1 137 ? 6.519 8.126 -11.369 1.00 89.75 137 GLN A N 1
ATOM 1085 C CA . GLN A 1 137 ? 7.541 8.852 -10.621 1.00 89.75 137 GLN A CA 1
ATOM 1086 C C . GLN A 1 137 ? 8.866 8.078 -10.595 1.00 89.75 137 GLN A C 1
ATOM 1088 O O . GLN A 1 137 ? 8.857 6.849 -10.500 1.00 89.75 137 GLN A O 1
ATOM 1093 N N . PRO A 1 138 ? 10.031 8.751 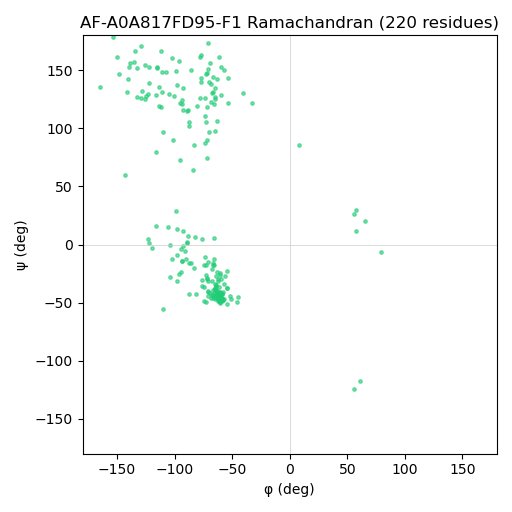-10.577 1.00 90.44 138 PRO A N 1
ATOM 1094 C CA . PRO A 1 138 ? 11.331 8.108 -10.424 1.00 90.44 138 PRO A CA 1
ATOM 1095 C C . PRO A 1 138 ? 11.434 7.283 -9.138 1.00 90.44 138 PRO A C 1
ATOM 1097 O O . PRO A 1 138 ? 10.887 7.653 -8.096 1.00 90.44 138 PRO A O 1
ATOM 1100 N N . ARG A 1 139 ? 12.245 6.216 -9.174 1.00 92.75 139 ARG A N 1
ATOM 1101 C CA . ARG A 1 139 ? 12.469 5.283 -8.050 1.00 92.75 139 ARG A CA 1
ATOM 1102 C C . ARG A 1 139 ? 12.691 5.980 -6.706 1.00 92.75 139 ARG A C 1
ATOM 1104 O O . ARG A 1 139 ? 12.117 5.564 -5.705 1.00 92.75 139 ARG A O 1
ATOM 1111 N N . ARG A 1 140 ? 13.516 7.034 -6.676 1.00 94.12 140 ARG A N 1
ATOM 1112 C CA . ARG A 1 140 ? 13.807 7.798 -5.452 1.00 94.12 140 ARG A CA 1
ATOM 1113 C C . ARG A 1 140 ? 12.545 8.429 -4.858 1.00 94.12 140 ARG A C 1
ATOM 1115 O O . ARG A 1 140 ? 12.352 8.358 -3.652 1.00 94.12 140 ARG A O 1
ATOM 1122 N N . MET A 1 141 ? 11.690 9.017 -5.694 1.00 95.81 141 MET A N 1
ATOM 1123 C CA . MET A 1 141 ? 10.456 9.663 -5.237 1.00 95.81 141 MET A CA 1
ATOM 1124 C C . MET A 1 141 ? 9.454 8.632 -4.720 1.00 95.81 141 MET A C 1
ATOM 1126 O O . MET A 1 141 ? 8.909 8.821 -3.638 1.00 95.81 141 MET A O 1
ATOM 1130 N N . ARG A 1 142 ? 9.310 7.497 -5.416 1.00 96.94 142 ARG A N 1
ATOM 1131 C CA . ARG A 1 142 ? 8.474 6.378 -4.952 1.00 96.94 142 ARG A CA 1
ATOM 1132 C C . ARG A 1 142 ? 8.933 5.847 -3.594 1.00 96.94 142 ARG A C 1
ATOM 1134 O O . ARG A 1 142 ? 8.121 5.716 -2.688 1.00 96.94 142 ARG A O 1
ATOM 1141 N N . ARG A 1 143 ? 10.235 5.580 -3.423 1.00 96.69 143 ARG A N 1
ATOM 1142 C CA . ARG A 1 143 ? 10.787 5.069 -2.152 1.00 96.69 143 ARG A CA 1
ATOM 1143 C C . ARG A 1 143 ? 10.610 6.056 -1.004 1.00 96.69 143 ARG A C 1
ATOM 1145 O O . ARG A 1 143 ? 10.208 5.632 0.071 1.00 96.69 143 ARG A O 1
ATOM 1152 N N . ASN A 1 144 ? 10.863 7.344 -1.240 1.00 97.19 144 ASN A N 1
ATOM 1153 C CA . ASN A 1 144 ? 10.633 8.375 -0.229 1.00 97.19 144 ASN A CA 1
ATOM 1154 C C . ASN A 1 144 ? 9.152 8.436 0.160 1.00 97.19 144 ASN A C 1
ATOM 1156 O O . ASN A 1 144 ? 8.835 8.337 1.334 1.00 97.19 144 ASN A O 1
ATOM 1160 N N . PHE A 1 145 ? 8.245 8.485 -0.819 1.00 97.06 145 PHE A N 1
ATOM 1161 C CA . PHE A 1 145 ? 6.806 8.500 -0.557 1.00 97.06 145 PHE A CA 1
ATOM 1162 C C . PHE A 1 145 ? 6.344 7.285 0.259 1.00 97.06 145 PHE A C 1
ATOM 1164 O O . PHE A 1 145 ? 5.627 7.440 1.241 1.00 97.06 145 PHE A O 1
ATOM 1171 N N . LEU A 1 146 ? 6.772 6.074 -0.110 1.00 97.62 146 LEU A N 1
ATOM 1172 C CA . LEU A 1 146 ? 6.404 4.850 0.611 1.00 97.62 146 LEU A CA 1
ATOM 1173 C C . LEU A 1 146 ? 6.973 4.830 2.033 1.00 97.62 146 LEU A C 1
ATOM 1175 O O . LEU A 1 146 ? 6.284 4.419 2.962 1.00 97.62 146 LEU A O 1
ATOM 1179 N N . LYS A 1 147 ? 8.194 5.330 2.220 1.00 96.19 147 LYS A N 1
ATOM 1180 C CA . LYS A 1 147 ? 8.802 5.448 3.543 1.00 96.19 147 LYS A CA 1
ATOM 1181 C C . LYS A 1 147 ? 8.076 6.468 4.417 1.00 96.19 147 LYS A C 1
ATOM 1183 O O . LYS A 1 147 ? 7.819 6.183 5.581 1.00 96.19 147 LYS A O 1
ATOM 1188 N N . ASP A 1 148 ? 7.717 7.613 3.853 1.00 92.94 148 ASP A N 1
ATOM 1189 C CA . ASP A 1 148 ? 7.095 8.711 4.591 1.00 92.94 148 ASP A CA 1
ATOM 1190 C C . ASP A 1 148 ? 5.615 8.431 4.901 1.00 92.94 148 ASP A C 1
ATOM 1192 O O . ASP A 1 148 ? 5.126 8.822 5.956 1.00 92.94 148 ASP A O 1
ATOM 1196 N N . GLN A 1 149 ? 4.888 7.766 3.994 1.00 91.69 149 GLN A N 1
ATOM 1197 C CA . GLN A 1 149 ? 3.442 7.525 4.131 1.00 91.69 149 GLN A CA 1
ATOM 1198 C C . GLN A 1 149 ? 3.090 6.138 4.684 1.00 91.69 149 GLN A C 1
ATOM 1200 O O . GLN A 1 149 ? 2.076 5.991 5.361 1.00 91.69 149 GLN A O 1
ATOM 1205 N N . TYR A 1 150 ? 3.907 5.121 4.397 1.00 95.19 150 TYR A N 1
ATOM 1206 C CA . TYR A 1 150 ? 3.642 3.720 4.754 1.00 95.19 150 TYR A CA 1
ATOM 1207 C C . TYR A 1 150 ? 4.744 3.100 5.626 1.00 95.19 150 TYR A C 1
ATOM 1209 O O . TYR A 1 150 ? 4.659 1.928 5.982 1.00 95.19 150 TYR A O 1
ATOM 1217 N N . PHE A 1 151 ? 5.775 3.872 5.989 1.00 95.94 151 PHE A N 1
ATOM 1218 C CA . PHE A 1 151 ? 6.812 3.485 6.950 1.00 95.94 151 PHE A CA 1
ATOM 1219 C C . PHE A 1 151 ? 7.593 2.210 6.599 1.00 95.94 151 PHE A C 1
ATOM 1221 O O . PHE A 1 151 ? 8.094 1.527 7.494 1.00 95.94 151 PHE A O 1
ATOM 1228 N N . PHE A 1 152 ? 7.748 1.903 5.308 1.00 96.50 152 PHE A N 1
ATOM 1229 C CA . PHE A 1 152 ? 8.578 0.789 4.847 1.00 96.50 152 PHE A CA 1
ATOM 1230 C C . PHE A 1 152 ? 9.508 1.189 3.697 1.00 96.50 152 PHE A C 1
ATOM 1232 O O . PHE A 1 152 ? 9.214 2.077 2.896 1.00 96.50 152 PHE A O 1
ATOM 1239 N N . ASP A 1 153 ? 10.640 0.494 3.595 1.00 96.75 153 ASP A N 1
ATOM 1240 C CA . ASP A 1 153 ? 11.545 0.595 2.455 1.00 96.75 153 ASP A CA 1
ATOM 1241 C C . ASP A 1 153 ? 11.122 -0.407 1.373 1.00 96.75 153 ASP A C 1
ATOM 1243 O O . ASP A 1 153 ? 11.166 -1.619 1.575 1.00 96.75 153 ASP A O 1
ATOM 1247 N N . CYS A 1 154 ? 10.715 0.088 0.202 1.00 97.12 154 CYS A N 1
ATOM 1248 C CA . CYS A 1 154 ? 10.296 -0.782 -0.895 1.00 97.12 154 CYS A CA 1
ATOM 1249 C C . CYS A 1 154 ? 11.473 -1.574 -1.484 1.00 97.12 154 CYS A C 1
ATOM 1251 O O . CYS A 1 154 ? 12.445 -0.994 -1.980 1.00 97.12 154 CYS A O 1
ATOM 1253 N N . THR A 1 155 ? 11.337 -2.900 -1.472 1.00 95.81 155 THR A N 1
ATOM 1254 C CA . THR A 1 155 ? 12.320 -3.880 -1.962 1.00 95.81 155 THR A CA 1
ATOM 1255 C C . THR A 1 155 ? 11.806 -4.705 -3.146 1.00 95.81 155 THR A C 1
ATOM 1257 O O . THR A 1 155 ? 12.388 -5.737 -3.476 1.00 95.81 155 THR A O 1
ATOM 1260 N N . CYS A 1 156 ? 10.732 -4.265 -3.813 1.00 95.06 156 CYS A N 1
ATOM 1261 C CA . CYS A 1 156 ? 10.249 -4.928 -5.026 1.00 95.06 156 CYS A CA 1
ATOM 1262 C C . CYS A 1 156 ? 11.305 -4.908 -6.147 1.00 95.06 156 CYS A C 1
ATOM 1264 O O . CYS A 1 156 ? 12.212 -4.072 -6.132 1.00 95.06 156 CYS A O 1
ATOM 1266 N N . GLU A 1 157 ? 11.141 -5.787 -7.137 1.00 90.19 157 GLU A N 1
ATOM 1267 C CA . GLU A 1 157 ? 12.036 -5.951 -8.293 1.00 90.19 157 GLU A CA 1
ATOM 1268 C C . GLU A 1 157 ? 12.436 -4.605 -8.932 1.00 90.19 157 GLU A C 1
ATOM 1270 O O . GLU A 1 157 ? 13.614 -4.288 -9.051 1.00 90.19 157 GLU A O 1
ATOM 1275 N N . GLU A 1 158 ? 11.471 -3.723 -9.214 1.00 89.69 158 GLU A N 1
ATOM 1276 C CA . 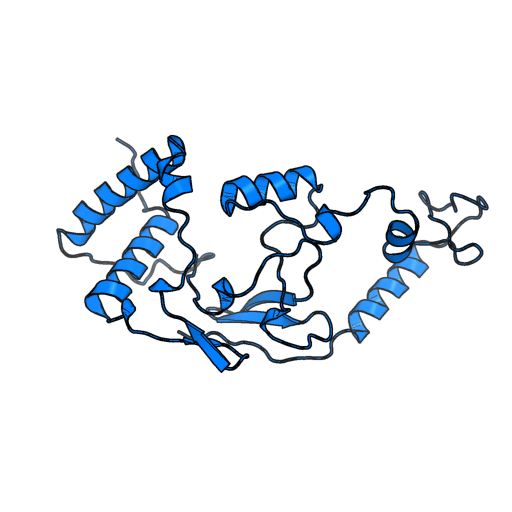GLU A 1 158 ? 11.742 -2.400 -9.813 1.00 89.69 158 GLU A CA 1
ATOM 1277 C C . GLU A 1 158 ? 12.596 -1.466 -8.936 1.00 89.69 158 GLU A C 1
ATOM 1279 O O . GLU A 1 158 ? 13.206 -0.503 -9.424 1.00 89.69 158 GLU A O 1
ATOM 1284 N N . CYS A 1 159 ? 12.596 -1.681 -7.620 1.00 92.12 159 CYS A N 1
ATOM 1285 C CA . CYS A 1 159 ? 13.329 -0.871 -6.650 1.00 92.12 159 CYS A CA 1
ATOM 1286 C C . CYS A 1 159 ? 14.710 -1.441 -6.308 1.00 92.12 159 CYS A C 1
ATOM 1288 O O . CYS A 1 159 ? 15.568 -0.656 -5.883 1.00 92.12 159 CYS A O 1
ATOM 1290 N N . THR A 1 160 ? 14.922 -2.746 -6.482 1.00 90.44 160 THR A N 1
ATOM 1291 C CA . THR A 1 160 ? 16.185 -3.443 -6.183 1.00 90.44 160 THR A CA 1
ATOM 1292 C C . THR A 1 160 ? 17.075 -3.618 -7.404 1.00 90.44 160 THR A C 1
ATOM 1294 O O . THR A 1 160 ? 18.293 -3.678 -7.255 1.00 90.44 160 THR A O 1
ATOM 1297 N N . GLU A 1 161 ? 16.506 -3.639 -8.604 1.00 85.88 161 GLU A N 1
ATOM 1298 C CA . GLU A 1 161 ? 17.274 -3.806 -9.834 1.00 85.88 161 GLU A CA 1
ATOM 1299 C C . GLU A 1 161 ? 18.167 -2.616 -10.194 1.00 85.88 161 GLU A C 1
ATOM 1301 O O . GLU A 1 161 ? 17.897 -1.459 -9.855 1.00 85.88 161 GLU A O 1
ATOM 1306 N N . ASP A 1 162 ? 19.206 -2.894 -10.980 1.00 82.75 162 ASP A N 1
ATOM 1307 C CA . ASP A 1 162 ? 20.029 -1.869 -11.613 1.00 82.75 162 ASP A CA 1
ATOM 1308 C C . ASP A 1 162 ? 19.198 -1.080 -12.650 1.00 82.75 162 ASP A C 1
ATOM 1310 O O . ASP A 1 162 ? 18.693 -1.680 -13.604 1.00 82.75 162 ASP A O 1
ATOM 1314 N N . PRO A 1 163 ? 19.048 0.255 -12.512 1.00 73.88 163 PRO A N 1
ATOM 1315 C CA . PRO A 1 163 ? 18.405 1.095 -13.526 1.00 73.88 163 PRO A CA 1
ATOM 1316 C C . PRO A 1 163 ? 19.022 0.972 -14.926 1.00 73.88 163 PRO A C 1
ATOM 1318 O O . PRO A 1 163 ? 18.361 1.301 -15.907 1.00 73.88 163 PRO A O 1
ATOM 1321 N N . LEU A 1 164 ? 20.282 0.538 -15.020 1.00 79.44 164 LEU A N 1
ATOM 1322 C CA . LEU A 1 164 ? 21.021 0.370 -16.270 1.00 79.44 164 LEU A CA 1
ATOM 1323 C C . LEU A 1 164 ? 20.916 -1.050 -16.846 1.00 79.44 164 LEU A C 1
ATOM 1325 O O . LEU A 1 164 ? 21.633 -1.381 -17.792 1.00 79.44 164 LEU A O 1
ATOM 1329 N N . ASN A 1 165 ? 20.020 -1.894 -16.321 1.00 82.31 165 ASN A N 1
ATOM 1330 C CA . ASN A 1 165 ? 19.771 -3.223 -16.872 1.00 82.31 165 ASN A CA 1
ATOM 1331 C C . ASN A 1 165 ? 19.180 -3.128 -18.294 1.00 82.31 165 ASN A C 1
ATOM 1333 O O . ASN A 1 165 ? 17.975 -2.951 -18.496 1.00 82.31 165 ASN A O 1
ATOM 1337 N N . LEU A 1 166 ? 20.057 -3.269 -19.290 1.00 77.94 166 LEU A N 1
ATOM 1338 C CA . LEU A 1 166 ? 19.735 -3.082 -20.701 1.00 77.94 166 LEU A CA 1
ATOM 1339 C C . LEU A 1 166 ? 18.711 -4.100 -21.222 1.00 77.94 166 LEU A C 1
ATOM 1341 O O . LEU A 1 166 ? 17.871 -3.749 -22.047 1.00 77.94 166 LEU A O 1
ATOM 1345 N N . GLU A 1 167 ? 18.740 -5.340 -20.732 1.00 81.25 167 GLU A N 1
ATOM 1346 C CA . GLU A 1 167 ? 17.786 -6.381 -21.139 1.00 81.25 167 GLU A CA 1
ATOM 1347 C C . GLU A 1 167 ? 16.359 -6.030 -20.706 1.00 81.25 167 GLU A C 1
ATOM 1349 O O . GLU A 1 167 ? 15.405 -6.192 -21.470 1.00 81.25 167 GLU A O 1
ATOM 1354 N N . LYS A 1 168 ? 16.206 -5.451 -19.512 1.00 75.12 168 LYS A N 1
ATOM 1355 C CA . LYS A 1 168 ? 14.899 -5.003 -19.029 1.00 75.12 168 LYS A CA 1
ATOM 1356 C C . LYS A 1 168 ? 14.419 -3.726 -19.715 1.00 75.12 168 LYS A C 1
ATOM 1358 O O . LYS A 1 168 ? 13.232 -3.602 -20.017 1.00 75.12 168 LYS A O 1
ATOM 1363 N N . LEU A 1 169 ? 15.325 -2.794 -20.013 1.00 76.62 169 LEU A N 1
ATOM 1364 C CA . LEU A 1 169 ? 14.983 -1.617 -20.816 1.00 76.62 169 LEU A CA 1
ATOM 1365 C C . LEU A 1 169 ? 14.445 -2.038 -22.187 1.00 76.62 169 LEU A C 1
ATOM 1367 O O . LEU A 1 169 ? 13.419 -1.515 -22.620 1.00 76.62 169 LEU A O 1
ATOM 1371 N N . LYS A 1 170 ? 15.071 -3.031 -22.829 1.00 80.88 170 LYS A N 1
ATOM 1372 C CA . LYS A 1 170 ? 14.604 -3.585 -24.106 1.00 80.88 170 LYS A CA 1
ATOM 1373 C C . LYS A 1 170 ? 13.231 -4.258 -24.009 1.00 80.88 170 LYS A C 1
ATOM 1375 O O . LYS A 1 170 ? 12.449 -4.150 -24.946 1.00 80.88 170 LYS A O 1
ATOM 1380 N N . SER A 1 171 ? 12.898 -4.924 -22.900 1.00 73.62 171 SER A N 1
ATOM 1381 C CA . SER A 1 171 ? 11.603 -5.616 -22.773 1.00 73.62 171 SER A CA 1
ATOM 1382 C C . SER A 1 171 ? 10.397 -4.685 -22.594 1.00 73.62 171 SER A C 1
ATOM 1384 O O . SER A 1 171 ? 9.270 -5.109 -22.846 1.00 73.62 171 SER A O 1
ATOM 1386 N N . HIS A 1 172 ? 10.615 -3.420 -22.218 1.00 70.19 172 HIS A N 1
ATOM 1387 C CA . HIS A 1 172 ? 9.546 -2.432 -21.992 1.00 70.19 172 HIS A CA 1
ATOM 1388 C C . HIS A 1 172 ? 9.633 -1.203 -22.912 1.00 70.19 172 HIS A C 1
ATOM 1390 O O . HIS A 1 172 ? 8.759 -0.339 -22.859 1.00 70.19 172 HIS A O 1
ATOM 1396 N N . SER A 1 173 ? 10.664 -1.115 -23.756 1.00 78.81 173 SER A N 1
ATOM 1397 C CA . SER A 1 173 ? 10.883 0.011 -24.670 1.00 78.81 173 SER A CA 1
ATOM 1398 C C . SER A 1 173 ? 10.780 -0.437 -26.127 1.00 78.81 173 SER A C 1
ATOM 1400 O O . SER A 1 173 ? 11.101 -1.587 -26.442 1.00 78.81 173 SER A O 1
ATOM 1402 N N . PRO A 1 174 ? 10.385 0.456 -27.053 1.00 82.44 174 PRO A N 1
ATOM 1403 C CA . PRO A 1 174 ? 10.468 0.176 -28.479 1.00 82.44 174 PRO A CA 1
ATOM 1404 C C . PRO A 1 174 ? 11.889 -0.245 -28.868 1.00 82.44 174 PRO A C 1
ATOM 1406 O O . PRO A 1 174 ? 12.855 0.490 -28.657 1.00 82.44 174 PRO A O 1
ATOM 1409 N N . CYS A 1 175 ? 12.005 -1.439 -29.444 1.00 87.06 175 CYS A N 1
ATOM 1410 C CA . CYS A 1 175 ? 13.265 -1.982 -29.934 1.00 87.06 175 CYS A CA 1
ATOM 1411 C C . CYS A 1 175 ? 13.265 -2.044 -31.461 1.00 87.06 175 CYS A C 1
ATOM 1413 O O . CYS A 1 175 ? 12.233 -2.274 -32.097 1.00 87.06 175 CYS A O 1
ATOM 1415 N N . CYS A 1 176 ? 14.446 -1.875 -32.051 1.00 89.00 176 CYS A N 1
ATOM 1416 C CA . CYS A 1 176 ? 14.651 -2.031 -33.482 1.00 89.00 176 CYS A CA 1
ATOM 1417 C C . CYS A 1 176 ? 14.283 -3.463 -33.917 1.00 89.00 176 CYS A C 1
ATOM 1419 O O . CYS A 1 176 ? 14.807 -4.418 -33.338 1.00 89.00 176 CYS A O 1
ATOM 1421 N N . PRO A 1 177 ? 13.438 -3.642 -34.949 1.00 87.12 177 PRO A N 1
ATOM 1422 C CA . PRO A 1 177 ? 12.999 -4.967 -35.384 1.00 87.12 177 PRO A CA 1
ATOM 1423 C C . PRO A 1 177 ? 14.125 -5.817 -35.985 1.00 87.12 177 PRO A C 1
ATOM 1425 O O . PRO A 1 177 ? 13.999 -7.036 -36.026 1.00 87.12 177 PRO A O 1
ATOM 1428 N N . GLU A 1 178 ? 15.214 -5.199 -36.448 1.00 89.69 178 GLU A N 1
ATOM 1429 C CA . GLU A 1 178 ? 16.320 -5.927 -37.072 1.00 89.69 178 GLU A CA 1
ATOM 1430 C C . GLU A 1 178 ? 17.370 -6.418 -36.071 1.00 89.69 178 GLU A C 1
ATOM 1432 O O . GLU A 1 178 ? 17.861 -7.534 -36.196 1.00 89.69 178 GLU A O 1
ATOM 1437 N N . CYS A 1 179 ? 17.743 -5.586 -35.093 1.00 90.62 179 CYS A N 1
ATOM 1438 C CA . CYS A 1 179 ? 18.864 -5.873 -34.190 1.00 90.62 179 CYS A CA 1
ATOM 1439 C C . CYS A 1 179 ? 18.486 -5.876 -32.702 1.00 90.62 179 CYS A C 1
ATOM 1441 O O . CYS A 1 179 ? 19.369 -5.983 -31.855 1.00 90.62 179 CYS A O 1
ATOM 1443 N N . GLN A 1 180 ? 17.197 -5.714 -32.377 1.00 88.62 180 GLN A N 1
ATOM 1444 C CA . GLN A 1 180 ? 16.646 -5.768 -31.014 1.00 88.62 180 GLN A CA 1
ATOM 1445 C C . GLN A 1 180 ? 17.295 -4.795 -30.012 1.00 88.62 180 GLN A C 1
ATOM 1447 O O . GLN A 1 180 ? 17.302 -5.033 -28.806 1.00 88.62 180 GLN A O 1
ATOM 1452 N N . ASN A 1 181 ? 17.847 -3.684 -30.504 1.00 90.19 181 ASN A N 1
ATOM 1453 C CA . ASN A 1 181 ? 18.443 -2.649 -29.663 1.00 90.19 181 ASN A CA 1
ATOM 1454 C C . ASN A 1 181 ? 17.498 -1.448 -29.512 1.00 90.19 181 ASN A C 1
ATOM 1456 O O . ASN A 1 181 ? 16.591 -1.269 -30.329 1.00 90.19 181 ASN A O 1
ATOM 1460 N N . LEU A 1 182 ? 17.719 -0.637 -28.478 1.00 88.62 182 LEU A N 1
ATOM 1461 C CA . LEU A 1 182 ? 16.884 0.515 -28.141 1.00 88.62 182 LEU A CA 1
ATOM 1462 C C . LEU A 1 182 ? 16.840 1.544 -29.281 1.00 88.62 182 LEU A C 1
ATOM 1464 O O . LEU A 1 182 ? 17.759 1.646 -30.106 1.00 88.62 182 LEU A O 1
ATOM 1468 N N . VAL A 1 183 ? 15.741 2.291 -29.329 1.00 89.88 183 VAL A N 1
ATOM 1469 C CA . VAL A 1 183 ? 15.491 3.358 -30.302 1.00 89.88 183 VAL A CA 1
ATOM 1470 C C . VAL A 1 183 ? 15.515 4.702 -29.572 1.00 89.88 183 VAL A C 1
ATOM 1472 O O . VAL A 1 183 ? 14.856 4.849 -28.546 1.00 89.88 183 VAL A O 1
ATOM 1475 N N . ASP A 1 184 ? 16.264 5.666 -30.108 1.00 87.31 184 ASP A N 1
ATOM 1476 C CA . ASP A 1 184 ? 16.281 7.062 -29.661 1.00 87.31 184 ASP A CA 1
ATOM 1477 C C . ASP A 1 184 ? 15.662 7.943 -30.756 1.00 87.31 184 ASP A C 1
ATOM 1479 O O . ASP A 1 184 ? 16.108 7.950 -31.910 1.00 87.31 184 ASP A O 1
ATOM 1483 N N . GLY A 1 185 ? 14.561 8.623 -30.430 1.00 86.25 185 GLY A N 1
ATOM 1484 C CA . GLY A 1 185 ? 13.700 9.248 -31.433 1.00 86.25 185 GLY A CA 1
ATOM 1485 C C . GLY A 1 185 ? 13.225 8.217 -32.461 1.00 86.25 185 GLY A C 1
ATOM 1486 O O . GLY A 1 185 ? 12.665 7.190 -32.100 1.00 86.25 185 GLY A O 1
ATOM 1487 N N . ASN A 1 186 ? 13.462 8.459 -33.749 1.00 89.38 186 ASN A N 1
ATOM 1488 C CA . ASN A 1 186 ? 13.125 7.516 -34.816 1.00 89.38 186 ASN A CA 1
ATOM 1489 C C . ASN A 1 186 ? 14.314 6.657 -35.276 1.00 89.38 186 ASN A C 1
ATOM 1491 O O . ASN A 1 186 ? 14.202 6.038 -36.329 1.00 89.38 186 ASN A O 1
ATOM 1495 N N . LYS A 1 187 ? 15.445 6.608 -34.555 1.00 92.06 187 LYS A N 1
ATOM 1496 C CA . LYS A 1 187 ? 16.651 5.880 -34.992 1.00 92.06 187 LYS A CA 1
ATOM 1497 C C . LYS A 1 187 ? 17.097 4.830 -33.990 1.00 92.06 187 LYS A C 1
ATOM 1499 O O . LYS A 1 187 ? 17.107 5.047 -32.783 1.00 92.06 187 LYS A O 1
ATOM 1504 N N . CYS A 1 188 ? 17.515 3.673 -34.493 1.00 92.25 188 CYS A N 1
ATOM 1505 C CA . CYS A 1 188 ? 18.126 2.654 -33.650 1.00 92.25 188 CYS A CA 1
ATOM 1506 C C . CYS A 1 188 ? 19.481 3.128 -33.108 1.00 92.25 188 CYS A C 1
ATOM 1508 O O . CYS A 1 188 ? 20.355 3.512 -33.883 1.00 92.25 188 CYS A O 1
ATOM 1510 N N . MET A 1 189 ? 19.706 2.981 -31.801 1.00 91.50 189 MET A N 1
ATOM 1511 C CA . MET A 1 189 ? 20.966 3.350 -31.143 1.00 91.50 189 MET A CA 1
ATOM 1512 C C . MET A 1 189 ? 22.172 2.493 -31.573 1.00 91.50 189 MET A C 1
ATOM 1514 O O . MET A 1 189 ? 23.307 2.833 -31.257 1.00 91.50 189 MET A O 1
ATOM 1518 N N . SER A 1 190 ? 21.947 1.375 -32.273 1.00 93.06 190 SER A N 1
ATOM 1519 C CA . SER A 1 190 ? 23.006 0.453 -32.704 1.00 93.06 190 SER A CA 1
ATOM 1520 C C . SER A 1 190 ? 23.244 0.469 -34.210 1.00 93.06 190 SER A C 1
ATOM 1522 O O . SER A 1 190 ? 24.369 0.707 -34.637 1.00 93.06 190 SER A O 1
ATOM 1524 N N . CYS A 1 191 ? 22.213 0.238 -35.029 1.00 94.44 191 CYS A N 1
ATOM 1525 C CA . CYS A 1 191 ? 22.369 0.203 -36.487 1.00 94.44 191 CYS A CA 1
ATOM 1526 C C . CYS A 1 191 ? 22.068 1.546 -37.174 1.00 94.44 191 CYS A C 1
ATOM 1528 O O . CYS A 1 191 ? 22.214 1.644 -38.390 1.00 94.44 191 CYS A O 1
ATOM 1530 N N . ASN A 1 192 ? 21.635 2.567 -36.419 1.00 91.88 192 ASN A N 1
ATOM 1531 C CA . ASN A 1 192 ? 21.283 3.913 -36.897 1.00 91.88 192 ASN A CA 1
ATOM 1532 C C . ASN A 1 192 ? 20.182 3.960 -37.978 1.00 91.88 192 ASN A C 1
ATOM 1534 O O . ASN A 1 192 ? 19.958 4.999 -38.599 1.00 91.88 192 ASN A O 1
ATOM 1538 N N . LYS A 1 193 ? 19.482 2.843 -38.211 1.00 92.94 193 LYS A N 1
ATOM 1539 C CA . LYS A 1 193 ? 18.353 2.772 -39.142 1.00 92.94 193 LYS A CA 1
ATOM 1540 C C . LYS A 1 193 ? 17.139 3.480 -38.567 1.00 92.94 193 LYS A C 1
ATOM 1542 O O . LYS A 1 193 ? 16.913 3.439 -37.355 1.00 92.94 193 LYS A O 1
ATOM 1547 N N . GLU A 1 194 ? 16.353 4.083 -39.453 1.00 92.62 194 GLU A N 1
ATOM 1548 C CA . GLU A 1 194 ? 15.060 4.642 -39.082 1.00 92.62 194 GLU A CA 1
ATOM 1549 C C . GLU A 1 194 ? 14.070 3.533 -38.714 1.00 92.62 194 GLU A C 1
ATOM 1551 O O . GLU A 1 194 ? 14.017 2.479 -39.351 1.00 92.62 194 GLU A O 1
ATOM 1556 N N . VAL A 1 195 ? 13.301 3.773 -37.657 1.00 89.56 195 VAL A N 1
ATOM 1557 C CA . VAL A 1 195 ? 12.323 2.849 -37.093 1.00 89.56 195 VAL A CA 1
ATOM 1558 C C . VAL A 1 195 ? 10.955 3.527 -37.077 1.00 89.56 195 VAL A C 1
ATOM 1560 O O . VAL A 1 195 ? 10.803 4.636 -36.565 1.00 89.56 195 VAL A O 1
ATOM 1563 N N . ASP A 1 196 ? 9.945 2.839 -37.608 1.00 87.94 196 ASP A N 1
ATOM 1564 C CA . ASP A 1 196 ? 8.545 3.272 -37.564 1.00 87.94 196 ASP A CA 1
ATOM 1565 C C . ASP A 1 196 ? 7.971 3.097 -36.144 1.00 87.94 196 ASP A C 1
ATOM 1567 O O . ASP A 1 196 ? 7.420 2.051 -35.780 1.00 87.94 196 ASP A O 1
ATOM 1571 N N . LEU A 1 197 ? 8.154 4.128 -35.313 1.00 79.94 197 LEU A N 1
ATOM 1572 C CA . LEU A 1 197 ? 7.647 4.173 -33.941 1.00 79.94 197 LEU A CA 1
ATOM 1573 C C . LEU A 1 197 ? 6.113 4.032 -33.848 1.00 79.94 197 LEU A C 1
ATOM 1575 O O . LEU A 1 197 ? 5.664 3.230 -33.024 1.00 79.94 197 LEU A O 1
ATOM 1579 N N . PRO A 1 198 ? 5.286 4.749 -34.643 1.00 81.25 198 PRO A N 1
ATOM 1580 C CA . PRO A 1 198 ? 3.832 4.571 -34.624 1.00 81.25 198 PRO A CA 1
ATOM 1581 C C . PRO A 1 198 ? 3.384 3.113 -34.797 1.00 81.25 198 PRO A C 1
ATOM 1583 O O . PRO A 1 198 ? 2.532 2.632 -34.041 1.00 81.25 198 PRO A O 1
ATOM 1586 N N . ALA A 1 199 ? 3.987 2.374 -35.732 1.00 76.31 199 ALA A N 1
ATOM 1587 C CA . ALA A 1 199 ? 3.668 0.961 -35.938 1.00 76.31 199 ALA A CA 1
ATOM 1588 C C . ALA A 1 199 ? 4.050 0.071 -34.734 1.00 76.31 199 ALA A C 1
ATOM 1590 O O . ALA A 1 199 ? 3.346 -0.900 -34.429 1.00 76.31 199 ALA A O 1
ATOM 1591 N N . LEU A 1 200 ? 5.135 0.401 -34.024 1.00 69.12 200 LEU A N 1
ATOM 1592 C CA . LEU A 1 200 ? 5.558 -0.271 -32.787 1.00 69.12 200 LEU A CA 1
ATOM 1593 C C . LEU A 1 200 ? 4.588 -0.010 -31.627 1.00 69.12 200 LEU A C 1
ATOM 1595 O O . LEU A 1 200 ? 4.169 -0.960 -30.961 1.00 69.12 200 LEU A O 1
ATOM 1599 N N . TYR A 1 201 ? 4.163 1.238 -31.422 1.00 69.31 201 TYR A N 1
ATOM 1600 C CA . TYR A 1 201 ? 3.201 1.582 -30.368 1.00 69.31 201 TYR A CA 1
ATOM 1601 C C . TYR A 1 201 ? 1.835 0.917 -30.585 1.00 69.31 201 TYR A C 1
ATOM 1603 O O . TYR A 1 201 ? 1.252 0.381 -29.640 1.00 69.31 201 TYR A O 1
ATOM 1611 N N . HIS A 1 202 ? 1.350 0.843 -31.830 1.00 63.78 202 HIS A N 1
ATOM 1612 C CA . HIS A 1 202 ? 0.112 0.121 -32.145 1.00 63.78 202 HIS A CA 1
ATOM 1613 C C . HIS A 1 202 ? 0.184 -1.385 -31.839 1.00 63.78 202 HIS A C 1
ATOM 1615 O O . HIS A 1 202 ? -0.842 -1.986 -31.511 1.00 63.78 202 HIS A O 1
ATOM 1621 N N . LYS A 1 203 ? 1.365 -2.016 -31.911 1.00 59.44 203 LYS A N 1
ATOM 1622 C CA . LYS A 1 203 ? 1.540 -3.417 -31.487 1.00 59.44 203 LYS A CA 1
ATOM 1623 C C . LYS A 1 203 ? 1.461 -3.575 -29.969 1.00 59.44 203 LYS A C 1
ATOM 1625 O O . LYS A 1 203 ? 0.836 -4.530 -29.517 1.00 59.44 203 LYS A O 1
ATOM 1630 N N . ILE A 1 204 ? 2.031 -2.645 -29.199 1.00 55.75 204 ILE A N 1
ATOM 1631 C CA . ILE A 1 204 ? 1.967 -2.655 -27.726 1.00 55.75 204 ILE A CA 1
ATOM 1632 C C . ILE A 1 204 ? 0.507 -2.543 -27.254 1.00 55.75 204 ILE A C 1
ATOM 1634 O O . ILE A 1 204 ? 0.075 -3.341 -26.425 1.00 55.75 204 ILE A O 1
ATOM 1638 N N . LEU A 1 205 ? -0.284 -1.651 -27.865 1.00 53.56 205 LEU A N 1
ATOM 1639 C CA . LEU A 1 205 ? -1.715 -1.490 -27.558 1.00 53.56 205 LEU A CA 1
ATOM 1640 C C . LEU A 1 205 ? -2.543 -2.762 -27.836 1.00 53.56 205 LEU A C 1
ATOM 1642 O O . LEU A 1 205 ? -3.440 -3.108 -27.068 1.00 53.56 205 LEU A O 1
ATOM 1646 N N . LYS A 1 206 ? -2.217 -3.512 -28.896 1.00 47.72 206 LYS A N 1
ATOM 1647 C CA . LYS A 1 206 ? -2.896 -4.784 -29.213 1.00 47.72 206 LYS A CA 1
ATOM 1648 C C . LYS A 1 206 ? -2.531 -5.928 -28.260 1.00 47.72 206 LYS A C 1
ATOM 1650 O O . LYS A 1 206 ? -3.320 -6.856 -28.096 1.00 47.72 206 LYS A O 1
ATOM 1655 N N . ILE A 1 207 ? -1.347 -5.893 -27.642 1.00 47.69 207 ILE A N 1
ATOM 1656 C CA . ILE A 1 207 ? -0.943 -6.877 -26.622 1.00 47.69 207 ILE A CA 1
ATOM 1657 C C . ILE A 1 207 ? -1.750 -6.652 -25.338 1.00 47.69 207 ILE A C 1
ATOM 1659 O O . ILE A 1 207 ? -2.251 -7.616 -24.760 1.00 47.69 207 ILE A O 1
ATOM 1663 N N . THR A 1 208 ? -1.963 -5.394 -24.943 1.00 45.28 208 THR A N 1
ATOM 1664 C CA . THR A 1 208 ? -2.781 -5.052 -23.766 1.00 45.28 208 THR A CA 1
ATOM 1665 C C . THR A 1 208 ? -4.254 -5.455 -23.899 1.00 45.28 208 THR A C 1
ATOM 1667 O O . THR A 1 208 ? -4.883 -5.774 -22.896 1.00 45.28 208 THR A O 1
ATOM 1670 N N . GLU A 1 209 ? -4.800 -5.537 -25.117 1.00 43.84 209 GLU A N 1
ATOM 1671 C CA . GLU A 1 209 ? -6.169 -6.030 -25.353 1.00 43.84 209 GLU A CA 1
ATOM 1672 C C . GLU A 1 209 ? -6.309 -7.551 -25.152 1.00 43.84 209 GLU A C 1
ATOM 1674 O O . GLU A 1 209 ? -7.373 -8.026 -24.759 1.00 43.84 209 GLU A O 1
ATOM 1679 N N . ARG A 1 210 ? -5.243 -8.331 -25.384 1.00 40.41 210 ARG A N 1
ATOM 1680 C CA . ARG A 1 210 ? -5.266 -9.805 -25.286 1.00 40.41 210 ARG A CA 1
ATOM 1681 C C . ARG A 1 210 ? -4.986 -10.351 -23.883 1.00 40.41 210 ARG A C 1
ATOM 1683 O O . ARG A 1 210 ? -5.293 -11.510 -23.634 1.00 40.41 210 ARG A O 1
ATOM 1690 N N . GLY A 1 211 ? -4.436 -9.540 -22.978 1.00 37.69 211 GLY A N 1
ATOM 1691 C CA . GLY A 1 211 ? -4.088 -9.939 -21.605 1.00 37.69 211 GLY A CA 1
ATOM 1692 C C . GLY A 1 211 ? -5.241 -9.907 -20.595 1.00 37.69 211 GLY A C 1
ATOM 1693 O O . GLY A 1 211 ? -5.012 -10.091 -19.407 1.00 37.69 211 GLY A O 1
ATOM 1694 N N . SER A 1 212 ? -6.479 -9.658 -21.029 1.00 36.94 212 SER A N 1
ATOM 1695 C CA . SER A 1 212 ? -7.639 -9.632 -20.131 1.00 36.94 212 SER A CA 1
ATOM 1696 C C . SER A 1 212 ? -8.192 -11.045 -19.900 1.00 36.94 212 SER A C 1
ATOM 1698 O O . SER A 1 212 ? -9.317 -11.337 -20.299 1.00 36.94 212 SER A O 1
ATOM 1700 N N . THR A 1 213 ? -7.433 -11.947 -19.273 1.00 34.44 213 THR A N 1
ATOM 1701 C CA . THR A 1 213 ? -8.045 -13.098 -18.595 1.00 34.44 213 THR A CA 1
ATOM 1702 C C . THR A 1 213 ? -8.713 -12.563 -17.331 1.00 34.44 213 THR A C 1
ATOM 1704 O O . THR A 1 213 ? -8.080 -12.098 -16.387 1.00 34.44 213 THR A O 1
ATOM 1707 N N . TYR A 1 214 ? -10.041 -12.492 -17.378 1.00 36.97 214 TYR A N 1
ATOM 1708 C CA . TYR A 1 214 ? -10.877 -11.975 -16.304 1.00 36.97 214 TYR A CA 1
ATOM 1709 C C . TYR A 1 214 ? -10.858 -12.960 -15.129 1.00 36.97 214 TYR A C 1
ATOM 1711 O O . TYR A 1 214 ? -11.608 -13.932 -15.130 1.00 36.97 214 TYR A O 1
ATOM 1719 N N . CYS A 1 215 ? -10.008 -12.705 -14.138 1.00 30.45 215 CYS A N 1
ATOM 1720 C CA . CYS A 1 215 ? -10.073 -13.366 -12.837 1.00 30.45 215 CYS A CA 1
ATOM 1721 C C . CYS A 1 215 ? -10.785 -12.472 -11.812 1.00 30.45 215 CYS A C 1
ATOM 1723 O O . CYS A 1 215 ? -10.780 -11.245 -11.930 1.00 30.45 215 CYS A O 1
ATOM 1725 N N . GLU A 1 216 ? -11.454 -13.137 -10.872 1.00 35.16 216 GLU A N 1
ATOM 1726 C CA . GLU A 1 216 ? -12.564 -12.671 -10.040 1.00 35.16 216 GLU A CA 1
ATOM 1727 C C . GLU A 1 216 ? -12.459 -11.238 -9.509 1.00 35.16 216 GLU A C 1
ATOM 1729 O O . GLU A 1 216 ? -11.489 -10.816 -8.883 1.00 35.16 216 GLU A O 1
ATOM 1734 N N . VAL A 1 217 ? -13.555 -10.513 -9.726 1.00 35.94 217 VAL A N 1
ATOM 1735 C CA . VAL A 1 217 ? -13.864 -9.241 -9.087 1.00 35.94 217 VAL A CA 1
ATOM 1736 C C . VAL A 1 217 ? -14.004 -9.509 -7.590 1.00 35.94 217 VAL A C 1
ATOM 1738 O O . VAL A 1 217 ? -15.019 -10.055 -7.155 1.00 35.94 217 VAL A O 1
ATOM 1741 N N . ILE A 1 218 ? -13.019 -9.109 -6.784 1.00 44.34 218 ILE A N 1
ATOM 1742 C CA . ILE A 1 218 ? -13.248 -8.992 -5.341 1.00 44.34 218 ILE A CA 1
ATOM 1743 C C . ILE A 1 218 ? -14.139 -7.766 -5.158 1.00 44.34 218 ILE A C 1
ATOM 1745 O O . ILE A 1 218 ? -13.656 -6.641 -5.067 1.00 44.34 218 ILE A O 1
ATOM 1749 N N . CYS A 1 219 ? -15.453 -7.978 -5.183 1.00 34.19 219 CYS A N 1
ATOM 1750 C CA . CYS A 1 219 ? -16.404 -6.999 -4.685 1.00 34.19 219 CYS A CA 1
ATOM 1751 C C . CYS A 1 219 ? -16.288 -7.001 -3.164 1.00 34.19 219 CYS A C 1
ATOM 1753 O O . CYS A 1 219 ? -16.567 -8.020 -2.537 1.00 34.19 219 CYS A O 1
ATOM 1755 N N . ILE A 1 220 ? -15.911 -5.867 -2.580 1.00 39.50 220 ILE A N 1
ATOM 1756 C CA . ILE A 1 220 ? -15.951 -5.663 -1.130 1.00 39.50 220 ILE A CA 1
ATOM 1757 C C . ILE A 1 220 ? -17.204 -4.828 -0.815 1.00 39.50 220 ILE A C 1
ATOM 1759 O O . ILE A 1 220 ? -17.150 -3.598 -0.921 1.00 39.50 220 ILE A O 1
ATOM 1763 N N . PRO A 1 221 ? -18.369 -5.455 -0.552 1.00 31.52 221 PRO A N 1
ATOM 1764 C CA . PRO A 1 221 ? -19.534 -4.772 0.003 1.00 31.52 221 PRO A CA 1
ATOM 1765 C C . PRO A 1 221 ? -19.389 -4.547 1.523 1.00 31.52 221 PRO A C 1
ATOM 1767 O O . PRO A 1 221 ? -18.571 -5.188 2.176 1.00 31.52 221 PRO A O 1
ATOM 1770 N N . GLU A 1 222 ? -20.185 -3.612 2.056 1.00 36.84 222 GLU A N 1
ATOM 1771 C CA . GLU A 1 222 ? -20.178 -3.114 3.452 1.00 36.84 222 GLU A CA 1
ATOM 1772 C C . GLU A 1 222 ? -20.252 -4.185 4.570 1.00 36.84 222 GLU A C 1
ATOM 1774 O O . GLU A 1 222 ? -21.004 -5.176 4.454 1.00 36.84 222 GLU A O 1
#